Protein AF-A0A4P5P972-F1 (afdb_monomer_lite)

Secondary structure (DSSP, 8-state):
-TTHHHHHHHHHHHHTTTGGGS----SHHHHHHHHHHHHHHHTT--SGGGG-HHHHHHIIIIITTTT----TTTHHHHHHHHHHHHHHHHHTTSS-HHHHHHHHHHHHHTHHHHHHHHT-GGGS-HHHHHHHHHHHHT-S-------------TT----------S-S-----EEEEEEEETT-SS--EEEEEEETT-BHHHHHHHHHHHHT----S-EEEEETTEEEE-GGG-SSS-BTTT-BGGGT--TT-EEEEEE-BTB-EEEEEEEEEEESSPPSS-EEEEEES--TT-S---HHHHHHHHHHHHHH-

Sequence (313 aa):
MKKIERVIERMMNDLLYYFVATDIDDLDPLLRTLHFFVQSVDQSRLSKRIVDKRVVRRVFTEQMPLHLPLFTDESFVAYQIINDFYYACLLEKIITRQEYTMIILLLRENREIFFQRMTNPDYWSERKIRTLDEWMLDDKEYDTKIDTMAFETSKIIEFPQKKGTAPPRARECSYQLRIDIQGCKPPVWRRLVLPEGSTFEQLHHLIQIMFSLENNPHYFFEIRNEIIKNPELSFRFDAAKKVQIDAYLQRGSQFKYVNSSTGNQFFKIVVEKVLDQVFAIPCCAKAKGLTADASDLDLKRIDREMHEYWKSD

InterPro domains:
  IPR012912 Plasmid pRiA4b, Orf3-like domain [PF07929] (175-289)
  IPR012912 Plasmid pRiA4b, Orf3-like domain [PTHR41878] (174-288)
  IPR024047 MM3350-like superfamily [G3DSA:3.10.290.30] (170-300)
  IPR024047 MM3350-like superfamily [SSF159941] (174-290)

pLDDT: mean 72.15, std 18.65, range [26.91, 94.38]

Structure (mmCIF, N/CA/C/O backbone):
data_AF-A0A4P5P972-F1
#
_entry.id   AF-A0A4P5P972-F1
#
loop_
_atom_site.group_PDB
_atom_site.id
_atom_site.type_symbol
_atom_site.label_atom_id
_atom_site.label_alt_id
_atom_site.label_comp_id
_atom_site.label_asym_id
_atom_site.label_entity_id
_atom_site.label_seq_id
_atom_site.pdbx_PDB_ins_code
_atom_site.Cartn_x
_atom_site.Cartn_y
_atom_site.Cartn_z
_atom_site.occupancy
_atom_site.B_iso_or_equiv
_atom_site.auth_seq_id
_atom_site.auth_comp_id
_atom_site.auth_asym_id
_atom_site.auth_atom_id
_atom_site.pdbx_PDB_model_num
ATOM 1 N N . MET A 1 1 ? -1.599 -9.834 -24.918 1.00 48.69 1 MET A N 1
ATOM 2 C CA . MET A 1 1 ? -2.610 -9.244 -24.015 1.00 48.69 1 MET A CA 1
ATOM 3 C C . MET A 1 1 ? -2.597 -9.948 -22.651 1.00 48.69 1 MET A C 1
ATOM 5 O O . MET A 1 1 ? -1.948 -9.417 -21.766 1.00 48.69 1 MET A O 1
ATOM 9 N N . LYS A 1 2 ? -2.991 -11.227 -22.509 1.00 61.75 2 LYS A N 1
ATOM 10 C CA . LYS A 1 2 ? -2.960 -11.980 -21.215 1.00 61.75 2 LYS A CA 1
ATOM 11 C C . LYS A 1 2 ? -1.646 -12.049 -20.394 1.00 61.75 2 LYS A C 1
ATOM 13 O O . LYS A 1 2 ? -1.670 -12.541 -19.268 1.00 61.75 2 LYS A O 1
ATOM 18 N N . LYS A 1 3 ? -0.480 -11.701 -20.956 1.00 69.00 3 LYS A N 1
ATOM 19 C CA . LYS A 1 3 ? 0.810 -11.693 -20.229 1.00 69.00 3 LYS A CA 1
ATOM 20 C C . LYS A 1 3 ? 1.122 -10.327 -19.622 1.00 69.00 3 LYS A C 1
ATOM 22 O O . LYS A 1 3 ? 1.585 -10.279 -18.494 1.00 69.00 3 LYS A O 1
ATOM 27 N N . ILE A 1 4 ? 0.848 -9.243 -20.352 1.00 69.88 4 ILE A N 1
ATOM 28 C CA . ILE A 1 4 ? 1.090 -7.886 -19.855 1.00 69.88 4 ILE A CA 1
ATOM 29 C C . ILE A 1 4 ? 0.086 -7.504 -18.775 1.00 69.88 4 ILE A C 1
ATOM 31 O O . ILE A 1 4 ? 0.484 -6.927 -17.776 1.00 69.88 4 ILE A O 1
ATOM 35 N N . GLU A 1 5 ? -1.163 -7.952 -18.900 1.00 66.69 5 GLU A N 1
ATOM 36 C CA . GLU A 1 5 ? -2.176 -7.818 -17.846 1.00 66.69 5 GLU A CA 1
ATOM 37 C C . GLU A 1 5 ? -1.713 -8.449 -16.527 1.00 66.69 5 GLU A C 1
ATOM 39 O O . GLU A 1 5 ? -1.812 -7.811 -15.491 1.00 66.69 5 GLU A O 1
ATOM 44 N N . ARG A 1 6 ? -1.116 -9.650 -16.568 1.00 71.06 6 ARG A N 1
ATOM 45 C CA . ARG A 1 6 ? -0.568 -10.318 -15.374 1.00 71.06 6 ARG A CA 1
ATOM 46 C C . ARG A 1 6 ? 0.633 -9.596 -14.770 1.00 71.06 6 ARG A C 1
ATOM 48 O O . ARG A 1 6 ? 0.761 -9.538 -13.552 1.00 71.06 6 ARG A O 1
ATOM 55 N N . VAL A 1 7 ? 1.512 -9.052 -15.614 1.00 75.19 7 VAL A N 1
ATOM 56 C CA . VAL A 1 7 ? 2.637 -8.225 -15.155 1.00 75.19 7 VAL A CA 1
ATOM 57 C C . VAL A 1 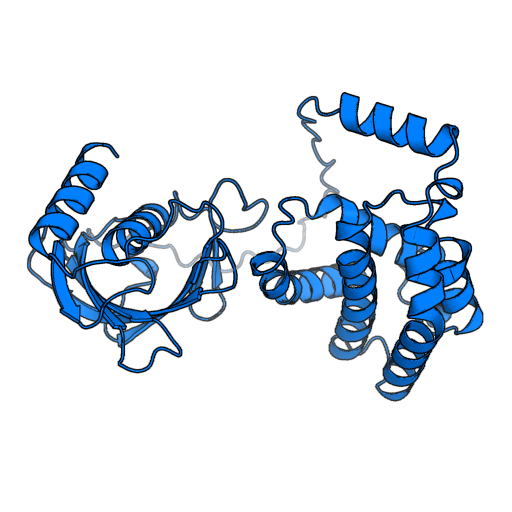7 ? 2.108 -6.976 -14.458 1.00 75.19 7 VAL A C 1
ATOM 59 O O . VAL A 1 7 ? 2.532 -6.698 -13.344 1.00 75.19 7 VAL A O 1
ATOM 62 N N . ILE A 1 8 ? 1.150 -6.278 -15.071 1.00 69.25 8 ILE A N 1
ATOM 63 C CA . ILE A 1 8 ? 0.523 -5.079 -14.504 1.00 69.25 8 ILE A CA 1
ATOM 64 C C . ILE A 1 8 ? -0.208 -5.417 -13.201 1.00 69.25 8 ILE A C 1
ATOM 66 O O . ILE A 1 8 ? -0.010 -4.731 -12.210 1.00 69.25 8 ILE A O 1
ATOM 70 N N . GLU A 1 9 ? -0.998 -6.490 -13.156 1.00 66.44 9 GLU A N 1
ATOM 71 C CA . GLU A 1 9 ? -1.715 -6.927 -11.951 1.00 66.44 9 GLU A CA 1
ATOM 72 C C . GLU A 1 9 ? -0.753 -7.214 -10.790 1.00 66.44 9 GLU A C 1
ATOM 74 O O . GLU A 1 9 ? -0.967 -6.759 -9.667 1.00 66.44 9 GLU A O 1
ATOM 79 N N . ARG A 1 10 ? 0.360 -7.906 -11.065 1.00 71.00 10 ARG A N 1
ATOM 80 C CA . ARG A 1 10 ? 1.392 -8.163 -10.057 1.00 71.00 10 ARG A CA 1
ATOM 81 C C . ARG A 1 10 ? 2.110 -6.890 -9.622 1.00 71.00 10 ARG A C 1
ATOM 83 O O . ARG A 1 10 ? 2.287 -6.701 -8.425 1.00 71.00 10 ARG A O 1
ATOM 90 N N . MET A 1 11 ? 2.479 -6.020 -10.563 1.00 71.50 11 MET A N 1
ATOM 91 C CA . MET A 1 11 ? 3.045 -4.711 -10.236 1.00 71.50 11 MET A CA 1
ATOM 92 C C . MET A 1 11 ? 2.102 -3.928 -9.329 1.00 71.50 11 MET A C 1
ATOM 94 O O . MET A 1 11 ? 2.539 -3.437 -8.302 1.00 71.50 11 MET A O 1
ATOM 98 N N . MET A 1 12 ? 0.814 -3.850 -9.667 1.00 64.31 12 MET A N 1
ATOM 99 C CA . MET A 1 12 ? -0.173 -3.095 -8.896 1.00 64.31 12 MET A CA 1
ATOM 100 C C . MET A 1 12 ? -0.304 -3.616 -7.462 1.00 64.31 12 MET A C 1
ATOM 102 O O . MET A 1 12 ? -0.372 -2.802 -6.546 1.00 64.31 12 MET A O 1
ATOM 106 N N . ASN A 1 13 ? -0.264 -4.938 -7.257 1.00 60.97 13 ASN A N 1
ATOM 107 C CA . ASN A 1 13 ? -0.296 -5.546 -5.921 1.00 60.97 13 ASN A CA 1
ATOM 108 C C . ASN A 1 13 ? 0.906 -5.160 -5.039 1.00 60.97 13 ASN A C 1
ATOM 110 O O . ASN A 1 13 ? 0.738 -5.031 -3.829 1.00 60.97 13 ASN A O 1
ATOM 114 N N . ASP A 1 14 ? 2.086 -4.939 -5.628 1.00 56.16 14 ASP A N 1
ATOM 115 C CA . ASP A 1 14 ? 3.291 -4.513 -4.898 1.00 56.16 14 ASP A CA 1
ATOM 116 C C . ASP A 1 14 ? 3.397 -2.972 -4.801 1.00 56.16 14 ASP A C 1
ATOM 118 O O . ASP A 1 14 ? 3.780 -2.437 -3.758 1.00 56.16 14 ASP A O 1
ATOM 122 N N . LEU A 1 15 ? 2.980 -2.235 -5.841 1.00 53.88 15 LEU A N 1
ATOM 123 C CA . LEU A 1 15 ? 2.895 -0.764 -5.865 1.00 53.88 15 LEU A CA 1
ATOM 124 C C . LEU A 1 15 ? 1.943 -0.221 -4.788 1.00 53.88 15 LEU A C 1
ATOM 126 O O . LEU A 1 15 ? 2.146 0.868 -4.258 1.00 53.88 15 LEU A O 1
ATOM 130 N N . LEU A 1 16 ? 0.941 -1.013 -4.412 1.00 47.16 16 LEU A N 1
ATOM 131 C CA . LEU A 1 16 ? 0.014 -0.779 -3.306 1.00 47.16 16 LEU A CA 1
ATOM 132 C C . LEU A 1 16 ? 0.697 -0.445 -1.965 1.00 47.16 16 LEU A C 1
ATOM 134 O O . LEU A 1 16 ? 0.087 0.244 -1.155 1.00 47.16 16 LEU A O 1
ATOM 138 N N . TYR A 1 17 ? 1.941 -0.888 -1.740 1.00 46.06 17 TYR A N 1
ATOM 139 C CA . TYR A 1 17 ? 2.745 -0.545 -0.557 1.00 46.06 17 TYR A CA 1
ATOM 140 C C . TYR A 1 17 ? 3.515 0.785 -0.697 1.00 46.06 17 TYR A C 1
ATOM 142 O O . TYR A 1 17 ? 3.844 1.406 0.315 1.00 46.06 17 TYR A O 1
ATOM 150 N N . TYR A 1 18 ? 3.799 1.226 -1.928 1.00 44.56 18 TYR A N 1
ATOM 151 C CA . TYR A 1 18 ? 4.551 2.451 -2.238 1.00 44.56 18 TYR A CA 1
ATOM 152 C C . TYR A 1 18 ? 3.683 3.716 -2.181 1.00 44.56 18 TYR A C 1
ATOM 154 O O . TYR A 1 18 ? 4.135 4.746 -1.682 1.00 44.56 18 TYR A O 1
ATOM 162 N N . PHE A 1 19 ? 2.426 3.636 -2.623 1.00 48.91 19 PHE A N 1
ATOM 163 C CA . PHE A 1 19 ? 1.491 4.778 -2.624 1.00 48.91 19 PHE A CA 1
ATOM 164 C C . PHE A 1 19 ? 1.060 5.242 -1.241 1.00 48.91 19 PHE A C 1
ATOM 166 O O . PHE A 1 19 ? 0.635 6.370 -1.052 1.00 48.91 19 PHE A O 1
ATOM 173 N N . VAL A 1 20 ? 1.253 4.385 -0.250 1.00 42.78 20 VAL A N 1
ATOM 174 C CA . VAL A 1 20 ? 1.054 4.708 1.159 1.00 42.78 20 VAL A CA 1
ATOM 175 C C . VAL A 1 20 ? 2.107 5.726 1.621 1.00 42.78 20 VAL A C 1
ATOM 177 O O . VAL A 1 20 ? 1.900 6.380 2.620 1.00 42.78 20 VAL A O 1
ATOM 180 N N . ALA A 1 21 ? 3.230 5.899 0.916 1.00 37.59 21 ALA A N 1
ATOM 181 C CA . ALA A 1 21 ? 4.335 6.745 1.371 1.00 37.59 21 ALA A CA 1
ATOM 182 C C . ALA A 1 21 ? 4.513 8.067 0.597 1.00 37.59 21 ALA A C 1
ATOM 184 O O . ALA A 1 21 ? 5.462 8.785 0.905 1.00 37.59 21 ALA A O 1
ATOM 185 N N . THR A 1 22 ? 3.705 8.363 -0.434 1.00 41.38 22 THR A N 1
ATOM 186 C CA . THR A 1 22 ? 4.029 9.434 -1.410 1.00 41.38 22 THR A CA 1
ATOM 187 C C . THR A 1 22 ? 2.939 10.476 -1.698 1.00 41.38 22 THR A C 1
ATOM 189 O O . THR A 1 22 ? 3.202 11.330 -2.531 1.00 41.38 22 THR A O 1
ATOM 192 N N . ASP A 1 23 ? 1.779 10.472 -1.024 1.00 45.88 23 ASP A N 1
ATOM 193 C CA . ASP A 1 23 ? 0.666 11.431 -1.263 1.00 45.88 23 ASP A CA 1
ATOM 194 C C . ASP A 1 23 ? 0.235 11.554 -2.747 1.00 45.88 23 ASP A C 1
ATOM 196 O O . ASP A 1 23 ? -0.301 12.571 -3.180 1.00 45.88 23 ASP A O 1
ATOM 200 N N . ILE A 1 24 ? 0.494 10.520 -3.560 1.00 50.38 24 ILE A N 1
ATOM 201 C CA . ILE A 1 24 ? 0.046 10.454 -4.955 1.00 50.38 24 ILE A CA 1
ATOM 202 C C . ILE A 1 24 ? -1.298 9.729 -4.985 1.00 50.38 24 ILE A C 1
ATOM 204 O O . ILE A 1 24 ? -1.349 8.496 -4.916 1.00 50.38 24 ILE A O 1
ATOM 208 N N . ASP A 1 25 ? -2.366 10.512 -5.112 1.00 49.78 25 ASP A N 1
ATOM 209 C CA . ASP A 1 25 ? -3.752 10.027 -5.118 1.00 49.78 25 ASP A CA 1
ATOM 210 C C . ASP A 1 25 ? -4.178 9.481 -6.492 1.00 49.78 25 ASP A C 1
ATOM 212 O O . ASP A 1 25 ? -5.122 8.692 -6.587 1.00 49.78 25 ASP A O 1
ATOM 216 N N . ASP A 1 26 ? -3.444 9.842 -7.553 1.00 55.66 26 ASP A N 1
ATOM 217 C CA . ASP A 1 26 ? -3.731 9.451 -8.932 1.00 55.66 26 ASP A CA 1
ATOM 218 C C . ASP A 1 26 ? -2.674 8.493 -9.511 1.00 55.66 26 ASP A C 1
ATOM 220 O O . ASP A 1 26 ? -1.488 8.798 -9.656 1.00 55.66 26 ASP A O 1
ATOM 224 N N . LEU A 1 27 ? -3.128 7.295 -9.878 1.00 62.03 27 LEU A N 1
ATOM 225 C CA . LEU A 1 27 ? -2.300 6.266 -10.502 1.00 62.03 27 LEU A CA 1
ATOM 226 C C . LEU A 1 27 ? -2.143 6.485 -12.019 1.00 62.03 27 LEU A C 1
ATOM 228 O O . LEU A 1 27 ? -1.280 5.866 -12.652 1.00 62.03 27 LEU A O 1
ATOM 232 N N . ASP A 1 28 ? -2.969 7.336 -12.621 1.00 64.12 28 ASP A N 1
ATOM 233 C CA . ASP A 1 28 ? -3.052 7.511 -14.066 1.00 64.12 28 ASP A CA 1
ATOM 234 C C . ASP A 1 28 ? -1.765 8.081 -14.696 1.00 64.12 28 ASP A C 1
ATOM 236 O O . ASP A 1 28 ? -1.279 7.486 -15.666 1.00 64.12 28 ASP A O 1
ATOM 240 N N . PRO A 1 29 ? -1.088 9.112 -14.142 1.00 62.91 29 PRO A N 1
ATOM 241 C CA . PRO A 1 29 ? 0.197 9.598 -14.667 1.00 62.91 29 PRO A CA 1
ATOM 242 C C . PRO A 1 29 ? 1.270 8.500 -14.719 1.00 62.91 29 PRO A C 1
ATOM 244 O O . PRO A 1 29 ? 2.093 8.409 -15.641 1.00 62.91 29 PRO A O 1
ATOM 247 N N . LEU A 1 30 ? 1.222 7.586 -13.755 1.00 68.31 30 LEU A N 1
ATOM 248 C CA . LEU A 1 30 ? 2.174 6.492 -13.614 1.00 68.31 30 LEU A CA 1
ATOM 249 C C . LEU A 1 30 ? 1.861 5.349 -14.575 1.00 68.31 30 LEU A C 1
ATOM 251 O O . LEU A 1 30 ? 2.765 4.824 -15.234 1.00 68.31 30 LEU A O 1
ATOM 255 N N . LEU A 1 31 ? 0.584 5.005 -14.735 1.00 72.19 31 LEU A N 1
ATOM 256 C CA . LEU A 1 31 ? 0.151 4.060 -15.762 1.00 72.19 31 LEU A CA 1
ATOM 257 C C . LEU A 1 31 ? 0.452 4.592 -17.159 1.00 72.19 31 LEU A C 1
ATOM 259 O O . LEU A 1 31 ? 0.910 3.819 -18.000 1.00 72.19 31 LEU A O 1
ATOM 263 N N . ARG A 1 32 ? 0.301 5.898 -17.399 1.00 72.31 32 ARG A N 1
ATOM 264 C CA . ARG A 1 32 ? 0.706 6.551 -18.652 1.00 72.31 32 ARG A CA 1
ATOM 265 C C . ARG A 1 32 ? 2.212 6.443 -18.883 1.00 72.31 32 ARG A C 1
ATOM 267 O O . ARG A 1 32 ? 2.619 6.114 -19.997 1.00 72.31 32 ARG A O 1
ATOM 274 N N . THR A 1 33 ? 3.028 6.628 -17.841 1.00 78.38 33 THR A N 1
ATOM 275 C CA . THR A 1 33 ? 4.491 6.425 -17.888 1.00 78.38 33 THR A CA 1
ATOM 276 C C . THR A 1 33 ? 4.838 5.012 -18.314 1.00 78.38 33 THR A C 1
ATOM 278 O O . THR A 1 33 ? 5.562 4.800 -19.292 1.00 78.38 33 THR A O 1
ATOM 281 N N . LEU A 1 34 ? 4.291 4.034 -17.599 1.00 80.88 34 LEU A N 1
ATOM 282 C CA . LEU A 1 34 ? 4.551 2.632 -17.861 1.00 80.88 34 LEU A CA 1
ATOM 283 C C . LEU A 1 34 ? 4.055 2.231 -19.252 1.00 80.88 34 LEU A C 1
ATOM 285 O O . LEU A 1 34 ? 4.784 1.592 -20.011 1.00 80.88 34 LEU A O 1
ATOM 289 N N . HIS A 1 35 ? 2.835 2.631 -19.603 1.00 80.44 35 HIS A N 1
ATOM 290 C CA . HIS A 1 35 ? 2.228 2.342 -20.892 1.00 80.44 35 HIS A CA 1
ATOM 291 C C . HIS A 1 35 ? 3.064 2.926 -22.027 1.00 80.44 35 HIS A C 1
ATOM 293 O O . HIS A 1 35 ? 3.440 2.191 -22.939 1.00 80.44 35 HIS A O 1
ATOM 299 N N . PHE A 1 36 ? 3.430 4.209 -21.954 1.00 83.00 36 PHE A N 1
ATOM 300 C CA . PHE A 1 36 ? 4.281 4.841 -22.957 1.00 83.00 36 PHE A CA 1
ATOM 301 C C . PHE A 1 36 ? 5.619 4.112 -23.093 1.00 83.00 36 PHE A C 1
ATOM 303 O O . PHE A 1 36 ? 6.038 3.795 -24.211 1.00 83.00 36 PHE A O 1
ATOM 310 N N . PHE A 1 37 ? 6.278 3.809 -21.973 1.00 86.25 37 PHE A N 1
ATOM 311 C CA . PHE A 1 37 ? 7.562 3.121 -21.978 1.00 86.25 37 PHE A CA 1
ATOM 312 C C . PHE A 1 37 ? 7.467 1.746 -22.643 1.00 86.25 37 PHE A C 1
ATOM 314 O O . PHE A 1 37 ? 8.201 1.457 -23.590 1.00 86.25 37 PHE A O 1
ATOM 321 N N . VAL A 1 38 ? 6.535 0.904 -22.197 1.00 84.94 38 VAL A N 1
ATOM 322 C CA . VAL A 1 38 ? 6.386 -0.468 -22.698 1.00 84.94 38 VAL A CA 1
ATOM 323 C C . VAL A 1 38 ? 5.922 -0.482 -24.157 1.00 84.94 38 VAL A C 1
ATOM 325 O O . VAL A 1 38 ? 6.403 -1.291 -24.960 1.00 84.94 38 VAL A O 1
ATOM 328 N N . GLN A 1 39 ? 5.046 0.449 -24.534 1.00 83.00 39 GLN A N 1
ATOM 329 C CA . GLN A 1 39 ? 4.603 0.622 -25.913 1.00 83.00 39 GLN A CA 1
ATOM 330 C C . GLN A 1 39 ? 5.758 1.053 -26.825 1.00 83.00 39 GLN A C 1
ATOM 332 O O . GLN A 1 39 ? 5.904 0.520 -27.927 1.00 83.00 39 GLN A O 1
ATOM 337 N N . SER A 1 40 ? 6.614 1.959 -26.358 1.00 83.25 40 SER A N 1
ATOM 338 C CA . SER A 1 40 ? 7.752 2.474 -27.128 1.00 83.25 40 SER A CA 1
ATOM 339 C C . SER A 1 40 ? 8.891 1.462 -27.249 1.00 83.25 40 SER A C 1
ATOM 341 O O . SER A 1 40 ? 9.539 1.372 -28.293 1.00 83.25 40 SER A O 1
ATOM 343 N N . VAL A 1 41 ? 9.124 0.660 -26.208 1.00 85.06 41 VAL A N 1
ATOM 344 C CA . VAL A 1 41 ? 10.170 -0.370 -26.216 1.00 85.06 41 VAL A CA 1
ATOM 345 C C . VAL A 1 41 ? 9.759 -1.572 -27.071 1.00 85.06 41 VAL A C 1
ATOM 347 O O . VAL A 1 41 ? 10.563 -2.079 -27.859 1.00 85.06 41 VAL A O 1
ATOM 350 N N . ASP A 1 42 ? 8.516 -2.040 -26.944 1.00 83.69 42 ASP A N 1
ATOM 351 C CA . ASP A 1 42 ? 8.124 -3.337 -27.506 1.00 83.69 42 ASP A CA 1
ATOM 352 C C . ASP A 1 42 ? 6.645 -3.458 -27.914 1.00 83.69 42 ASP A C 1
ATOM 354 O O . ASP A 1 42 ? 6.132 -4.559 -28.121 1.00 83.69 42 ASP A O 1
ATOM 358 N N . GLN A 1 43 ? 5.926 -2.344 -28.058 1.00 80.94 43 GLN A N 1
ATOM 359 C CA . GLN A 1 43 ? 4.509 -2.358 -28.452 1.00 80.94 43 GLN A CA 1
ATOM 360 C C . GLN A 1 43 ? 3.661 -3.281 -27.560 1.00 80.94 43 GLN A C 1
ATOM 362 O O . GLN A 1 43 ? 2.762 -3.974 -28.043 1.00 80.94 43 GLN A O 1
ATOM 367 N N . SER A 1 44 ? 4.006 -3.375 -26.271 1.00 75.06 44 SER A N 1
ATOM 368 C CA . SER A 1 44 ? 3.283 -4.204 -25.298 1.00 75.06 44 SER A CA 1
ATOM 369 C C . SER A 1 44 ? 3.272 -5.714 -25.589 1.00 75.06 44 SER A C 1
ATOM 371 O O . SER A 1 44 ? 2.414 -6.452 -25.093 1.00 75.06 44 SER A O 1
ATOM 373 N N . ARG A 1 45 ? 4.233 -6.215 -26.380 1.00 78.56 45 ARG A N 1
ATOM 374 C CA . ARG A 1 45 ? 4.315 -7.638 -26.765 1.00 78.56 45 ARG A CA 1
ATOM 375 C C . ARG A 1 45 ? 5.049 -8.515 -25.747 1.00 78.56 45 ARG A C 1
ATOM 377 O O . ARG A 1 45 ? 4.839 -9.729 -25.749 1.00 78.56 45 ARG A O 1
ATOM 384 N N . LEU A 1 46 ? 5.860 -7.915 -24.877 1.00 81.62 46 LEU A N 1
ATOM 385 C CA . LEU A 1 46 ? 6.767 -8.587 -23.937 1.00 81.62 46 LEU A CA 1
ATOM 386 C C . LEU A 1 46 ? 7.705 -9.600 -24.625 1.00 81.62 46 LEU A C 1
ATOM 388 O O . LEU A 1 46 ? 7.912 -10.722 -24.161 1.00 81.62 46 LEU A O 1
ATOM 392 N N . SER A 1 47 ? 8.237 -9.201 -25.776 1.00 83.75 47 SER A N 1
ATOM 393 C CA . SER A 1 47 ? 9.241 -9.883 -26.582 1.00 83.75 47 SER A CA 1
ATOM 394 C C . SER A 1 47 ? 10.662 -9.580 -26.092 1.00 83.75 47 SER A C 1
ATOM 396 O O . SER A 1 47 ? 10.880 -8.789 -25.178 1.00 83.75 47 SER A O 1
ATOM 398 N N . LYS A 1 48 ? 11.674 -10.159 -26.752 1.00 86.19 48 LYS A N 1
ATOM 399 C CA . LYS A 1 48 ? 13.090 -9.888 -26.450 1.00 86.19 48 LYS A CA 1
ATOM 400 C C . LYS A 1 48 ? 13.506 -8.419 -26.609 1.00 86.19 48 LYS A C 1
ATOM 402 O O . LYS A 1 48 ? 14.556 -8.052 -26.093 1.00 86.19 48 LYS A O 1
ATOM 407 N N . ARG A 1 49 ? 12.701 -7.559 -27.245 1.00 85.81 49 ARG A N 1
ATOM 408 C CA . ARG A 1 49 ? 12.983 -6.114 -27.288 1.00 85.81 49 ARG A CA 1
ATOM 409 C C . ARG A 1 49 ? 12.920 -5.437 -25.923 1.00 85.81 49 ARG A C 1
ATOM 411 O O . ARG A 1 49 ? 13.646 -4.467 -25.736 1.00 85.81 49 ARG A O 1
ATOM 418 N N . ILE A 1 50 ? 12.145 -5.957 -24.962 1.00 89.88 50 ILE A N 1
ATOM 419 C CA . ILE A 1 50 ? 12.104 -5.378 -23.607 1.00 89.88 50 ILE A CA 1
ATOM 420 C C . ILE A 1 50 ? 13.459 -5.461 -22.896 1.00 89.88 50 ILE A C 1
ATOM 422 O O . ILE A 1 50 ? 13.692 -4.734 -21.948 1.00 89.88 50 ILE A O 1
ATOM 426 N N . VAL A 1 51 ? 14.380 -6.312 -23.359 1.00 92.50 51 VAL A N 1
ATOM 427 C CA . VAL A 1 51 ? 15.738 -6.434 -22.800 1.00 92.50 51 VAL A CA 1
ATOM 428 C C . VAL A 1 51 ? 16.827 -5.933 -23.757 1.00 92.50 51 VAL A C 1
ATOM 430 O O . VAL A 1 51 ? 18.018 -6.101 -23.488 1.00 92.50 51 VAL A O 1
ATOM 433 N N . ASP A 1 52 ? 16.454 -5.300 -24.874 1.00 94.31 52 ASP A N 1
ATOM 434 C CA . ASP A 1 52 ? 17.417 -4.697 -25.794 1.00 94.31 52 ASP A CA 1
ATOM 435 C C . ASP A 1 52 ? 17.949 -3.385 -25.206 1.00 94.31 52 ASP A C 1
ATOM 437 O O . ASP A 1 52 ? 17.268 -2.358 -25.193 1.00 94.31 52 ASP A O 1
ATOM 441 N N . LYS A 1 53 ? 19.210 -3.405 -24.762 1.00 93.38 53 LYS A N 1
ATOM 442 C CA . LYS A 1 53 ? 19.889 -2.249 -24.158 1.00 93.38 53 LYS A CA 1
ATOM 443 C C . LYS A 1 53 ? 19.789 -0.978 -24.996 1.00 93.38 53 LYS A C 1
ATOM 445 O O . LYS A 1 53 ? 19.672 0.110 -24.437 1.00 93.38 53 LYS A O 1
ATOM 450 N N . ARG A 1 54 ? 19.893 -1.089 -26.324 1.00 92.25 54 ARG A N 1
ATOM 451 C CA . ARG A 1 54 ? 19.907 0.082 -27.212 1.00 92.25 54 ARG A CA 1
ATOM 452 C C . ARG A 1 54 ? 18.526 0.714 -27.278 1.00 92.25 54 ARG A C 1
ATOM 454 O O . ARG A 1 54 ? 18.426 1.937 -27.242 1.00 92.25 54 ARG A O 1
ATOM 461 N N . VAL A 1 55 ? 17.486 -0.114 -27.361 1.00 92.00 55 VAL A N 1
ATOM 462 C CA . VAL A 1 55 ? 16.093 0.344 -27.398 1.00 92.00 55 VAL A CA 1
ATOM 463 C C . VAL A 1 55 ? 15.701 0.917 -26.041 1.00 92.00 55 VAL A C 1
ATOM 465 O O . VAL A 1 55 ? 15.283 2.069 -25.977 1.00 92.00 55 VAL A O 1
ATOM 468 N N . VAL A 1 56 ? 15.920 0.162 -24.962 1.00 93.69 56 VAL A N 1
ATOM 469 C CA . VAL A 1 56 ? 15.559 0.569 -23.598 1.00 93.69 56 VAL A CA 1
ATOM 470 C C . VAL A 1 56 ? 16.236 1.881 -23.216 1.00 93.69 56 VAL A C 1
ATOM 472 O O . VAL A 1 56 ? 15.546 2.805 -22.799 1.00 93.69 56 VAL A O 1
ATOM 475 N N . ARG A 1 57 ? 17.556 2.009 -23.425 1.00 93.44 57 ARG A N 1
ATOM 476 C CA . ARG A 1 57 ? 18.284 3.252 -23.126 1.00 93.44 57 ARG A CA 1
ATOM 477 C C . ARG A 1 57 ? 17.715 4.429 -23.906 1.00 93.44 57 ARG A C 1
ATOM 479 O O . ARG A 1 57 ? 17.443 5.460 -23.308 1.00 93.44 57 ARG A O 1
ATOM 486 N N . ARG A 1 58 ? 17.513 4.270 -25.218 1.00 92.12 58 ARG A N 1
ATOM 487 C CA . ARG A 1 58 ? 16.996 5.344 -26.074 1.00 92.12 58 ARG A CA 1
ATOM 488 C C . ARG A 1 58 ? 15.630 5.824 -25.597 1.00 92.12 58 ARG A C 1
ATOM 490 O O . ARG A 1 58 ? 15.454 7.019 -25.400 1.00 92.12 58 ARG A O 1
ATOM 497 N N . VAL A 1 59 ? 14.681 4.911 -25.380 1.00 89.50 59 VAL A N 1
ATOM 498 C CA . VAL A 1 59 ? 13.338 5.274 -24.904 1.00 89.50 59 VAL A CA 1
ATOM 499 C C . VAL A 1 59 ? 13.426 5.953 -23.536 1.00 89.50 59 VAL A C 1
ATOM 501 O O . VAL A 1 59 ? 12.865 7.029 -23.350 1.00 89.50 59 VAL A O 1
ATOM 504 N N . PHE A 1 60 ? 14.176 5.351 -22.610 1.00 90.19 60 PHE A N 1
ATOM 505 C CA . PHE A 1 60 ? 14.301 5.821 -21.235 1.00 90.19 60 PHE A CA 1
ATOM 506 C C . PHE A 1 60 ? 14.936 7.207 -21.137 1.00 90.19 60 PHE A C 1
ATOM 508 O O . PHE A 1 60 ? 14.442 8.035 -20.390 1.00 90.19 60 PHE A O 1
ATOM 515 N N . THR A 1 61 ? 16.005 7.484 -21.888 1.00 87.56 61 THR A N 1
ATOM 516 C CA . THR A 1 61 ? 16.672 8.785 -21.797 1.00 87.56 61 THR A CA 1
ATOM 517 C C . THR A 1 61 ? 16.082 9.814 -22.748 1.00 87.56 61 THR A C 1
ATOM 519 O O . THR A 1 61 ? 15.947 10.965 -22.364 1.00 87.56 61 THR A O 1
ATOM 522 N N . GLU A 1 62 ? 15.793 9.461 -24.006 1.00 85.31 62 GLU A N 1
ATOM 523 C CA . GLU A 1 62 ? 15.509 10.429 -25.085 1.00 85.31 62 GLU A CA 1
ATOM 524 C C . GLU A 1 62 ? 14.020 10.635 -25.357 1.00 85.31 62 GLU A C 1
ATOM 526 O O . GLU A 1 62 ? 13.632 11.733 -25.746 1.00 85.31 62 GLU A O 1
ATOM 531 N N . GLN A 1 63 ? 13.187 9.611 -25.163 1.00 83.19 63 GLN A N 1
ATOM 532 C CA . GLN A 1 63 ? 11.756 9.698 -25.476 1.00 83.19 63 GLN A CA 1
ATOM 533 C C . GLN A 1 63 ? 10.908 10.045 -24.251 1.00 83.19 63 GLN A C 1
ATOM 535 O O . GLN A 1 63 ? 9.934 10.786 -24.371 1.00 83.19 63 GLN A O 1
ATOM 540 N N . MET A 1 64 ? 11.291 9.563 -23.070 1.00 78.25 64 MET A N 1
ATOM 541 C CA . MET A 1 64 ? 10.798 10.075 -21.791 1.00 78.25 64 MET A CA 1
ATOM 542 C C . MET A 1 64 ? 11.802 11.131 -21.328 1.00 78.25 64 MET A C 1
ATOM 544 O O . MET A 1 64 ? 12.937 10.763 -21.034 1.00 78.25 64 MET A O 1
ATOM 548 N N . PRO A 1 65 ? 11.489 12.439 -21.388 1.00 64.31 65 PRO A N 1
ATOM 549 C CA . PRO A 1 65 ? 10.176 13.067 -21.203 1.00 64.31 65 PRO A CA 1
ATOM 550 C C . PRO A 1 65 ? 9.584 13.738 -22.453 1.00 64.31 65 PRO A C 1
ATOM 552 O O . PRO A 1 65 ? 8.596 14.451 -22.326 1.00 64.31 65 PRO A O 1
ATOM 555 N N . LEU A 1 66 ? 10.151 13.574 -23.653 1.00 69.75 66 LEU A N 1
ATOM 556 C CA . LEU A 1 66 ? 9.641 14.230 -24.872 1.00 69.75 66 LEU A CA 1
ATOM 557 C C . LEU A 1 66 ? 8.123 14.033 -25.063 1.00 69.75 66 LEU A C 1
ATOM 559 O O . LEU A 1 66 ? 7.434 14.934 -25.535 1.00 69.75 66 LEU A O 1
ATOM 563 N N . HIS A 1 67 ? 7.604 12.875 -24.656 1.00 65.75 67 HIS A N 1
ATOM 564 C CA . HIS A 1 67 ? 6.214 12.487 -24.885 1.00 65.75 67 HIS A CA 1
ATOM 565 C C . HIS A 1 67 ? 5.315 12.484 -23.646 1.00 65.75 67 HIS A C 1
ATOM 567 O O . HIS A 1 67 ? 4.105 12.361 -23.815 1.00 65.75 67 HIS A O 1
ATOM 573 N N . LEU A 1 68 ? 5.858 12.633 -22.431 1.00 67.56 68 LEU A N 1
ATOM 574 C CA . LEU A 1 68 ? 5.052 12.572 -21.211 1.00 67.56 68 LEU A CA 1
ATOM 575 C C . LEU A 1 68 ? 5.409 13.700 -20.238 1.00 67.56 68 LEU A C 1
ATOM 577 O O . LEU A 1 68 ? 6.581 13.836 -19.872 1.00 67.56 68 LEU A O 1
ATOM 581 N N . PRO A 1 69 ? 4.466 14.593 -19.898 1.00 59.00 69 PRO A N 1
ATOM 582 C CA . PRO A 1 69 ? 4.660 15.547 -18.818 1.00 59.00 69 PRO A CA 1
ATOM 583 C C . PRO A 1 69 ? 4.418 14.819 -17.502 1.00 59.00 69 PRO A C 1
ATOM 585 O O . PRO A 1 69 ? 3.419 14.125 -17.350 1.00 59.00 69 PRO A O 1
ATOM 588 N N . LEU A 1 70 ? 5.374 14.945 -16.599 1.00 64.38 70 LEU A N 1
ATOM 589 C CA . LEU A 1 70 ? 5.299 14.423 -15.246 1.00 64.38 70 LEU A CA 1
ATOM 590 C C . LEU A 1 70 ? 5.831 15.519 -14.352 1.00 64.38 70 LEU A C 1
ATOM 592 O O . LEU A 1 70 ? 6.827 16.167 -14.704 1.00 64.38 70 LEU A O 1
ATOM 596 N N . PHE A 1 71 ? 5.160 15.749 -13.236 1.00 65.06 71 PHE A N 1
ATOM 597 C CA . PHE A 1 71 ? 5.612 16.763 -12.307 1.00 65.06 71 PHE A CA 1
ATOM 598 C C . PHE A 1 71 ? 6.957 16.344 -11.682 1.00 65.06 71 PHE A C 1
ATOM 600 O O . PHE A 1 71 ? 7.369 15.178 -11.703 1.00 65.06 71 PHE A O 1
ATOM 607 N N . THR A 1 72 ? 7.722 17.328 -11.206 1.00 62.69 72 THR A N 1
ATOM 608 C CA . THR A 1 72 ? 9.084 17.092 -10.689 1.00 62.69 72 THR A CA 1
ATOM 609 C C . THR A 1 72 ? 9.078 16.112 -9.511 1.00 62.69 72 THR A C 1
ATOM 611 O O . THR A 1 72 ? 9.945 15.242 -9.417 1.00 62.69 72 THR A O 1
ATOM 614 N N . ASP A 1 73 ? 8.077 16.228 -8.652 1.00 61.34 73 ASP A N 1
ATOM 615 C CA . ASP A 1 73 ? 7.739 15.342 -7.538 1.00 61.34 73 ASP A CA 1
ATOM 616 C C . ASP A 1 73 ? 7.316 13.931 -7.989 1.00 61.34 73 ASP A C 1
ATOM 618 O O . ASP A 1 73 ? 7.744 12.945 -7.388 1.00 61.34 73 ASP A O 1
ATOM 622 N N . GLU A 1 74 ? 6.608 13.793 -9.110 1.00 69.50 74 GLU A N 1
ATOM 623 C CA . GLU A 1 74 ? 6.214 12.484 -9.665 1.00 69.50 74 GLU A CA 1
ATOM 624 C C . GLU A 1 74 ? 7.354 11.742 -10.379 1.00 69.50 74 GLU A C 1
ATOM 626 O O . GLU A 1 74 ? 7.303 10.521 -10.575 1.00 69.50 74 GLU A O 1
ATOM 631 N N . SER A 1 75 ? 8.411 12.457 -10.776 1.00 74.44 75 SER A N 1
ATOM 632 C CA . SER A 1 75 ? 9.508 11.893 -11.570 1.00 74.44 75 SER A CA 1
ATOM 633 C C . SER A 1 75 ? 10.181 10.692 -10.892 1.00 74.44 75 SER A C 1
ATOM 635 O O . SER A 1 75 ? 10.588 9.738 -11.565 1.00 74.44 75 SER A O 1
ATOM 637 N N . PHE A 1 76 ? 10.271 10.698 -9.558 1.00 73.62 76 PHE A N 1
ATOM 638 C CA . PHE A 1 76 ? 10.845 9.597 -8.782 1.00 73.62 76 PHE A CA 1
ATOM 639 C C . PHE A 1 76 ? 9.989 8.333 -8.866 1.00 73.62 76 PHE A C 1
ATOM 641 O O . PHE A 1 76 ? 10.512 7.228 -9.027 1.00 73.62 76 PHE A O 1
ATOM 648 N N . VAL A 1 77 ? 8.670 8.497 -8.827 1.00 73.44 77 VAL A N 1
ATOM 649 C CA . VAL A 1 77 ? 7.719 7.387 -8.894 1.00 73.44 77 VAL A CA 1
ATOM 650 C C . VAL A 1 77 ? 7.636 6.834 -10.318 1.00 73.44 77 VAL A C 1
ATOM 652 O O . VAL A 1 77 ? 7.617 5.618 -10.510 1.00 73.44 77 VAL A O 1
ATOM 655 N N . ALA A 1 78 ? 7.750 7.697 -11.327 1.00 78.25 78 ALA A N 1
ATOM 656 C CA . ALA A 1 78 ? 7.905 7.304 -12.726 1.00 78.25 78 ALA A CA 1
ATOM 657 C C . ALA A 1 78 ? 9.183 6.477 -12.985 1.00 78.25 78 ALA A C 1
ATOM 659 O O . ALA A 1 78 ? 9.172 5.516 -13.757 1.00 78.25 78 ALA A O 1
ATOM 660 N N . TYR A 1 79 ? 10.294 6.798 -12.317 1.00 84.06 79 TYR A N 1
ATOM 661 C CA . TYR A 1 79 ? 11.485 5.947 -12.348 1.00 84.06 79 TYR A CA 1
ATOM 662 C C . TYR A 1 79 ? 11.227 4.594 -11.667 1.00 84.06 79 TYR A C 1
ATOM 664 O O . TYR A 1 79 ? 11.609 3.542 -12.190 1.00 84.06 79 TYR A O 1
ATOM 672 N N . GLN A 1 80 ? 10.575 4.607 -10.503 1.00 79.81 80 GLN A N 1
ATOM 673 C CA . GLN A 1 80 ? 10.312 3.403 -9.719 1.00 79.81 80 GLN A CA 1
ATOM 674 C C . GLN A 1 80 ? 9.402 2.417 -10.465 1.00 79.81 80 GLN A C 1
ATOM 676 O O . GLN A 1 80 ? 9.763 1.247 -10.579 1.00 79.81 80 GLN A O 1
ATOM 681 N N . ILE A 1 81 ? 8.314 2.884 -11.087 1.00 82.00 81 ILE A N 1
ATOM 682 C CA . ILE A 1 81 ? 7.366 2.008 -11.795 1.00 82.00 81 ILE A CA 1
ATOM 683 C C . ILE A 1 81 ? 8.014 1.258 -12.971 1.00 82.00 81 ILE A C 1
ATOM 685 O O . ILE A 1 81 ? 7.662 0.114 -13.262 1.00 82.00 81 ILE A O 1
ATOM 689 N N . ILE A 1 82 ? 9.019 1.854 -13.622 1.00 87.94 82 ILE A N 1
ATOM 690 C CA . ILE A 1 82 ? 9.796 1.187 -14.677 1.00 87.94 82 ILE A CA 1
ATOM 691 C C . ILE A 1 82 ? 10.677 0.075 -14.087 1.00 87.94 82 ILE A C 1
ATOM 693 O O . ILE A 1 82 ? 10.804 -0.992 -14.691 1.00 87.94 82 ILE A O 1
ATOM 697 N N . ASN A 1 83 ? 11.275 0.284 -12.911 1.00 86.75 83 ASN A N 1
ATOM 698 C CA . ASN A 1 83 ? 12.034 -0.769 -12.226 1.00 86.75 83 ASN A CA 1
ATOM 699 C C . ASN A 1 83 ? 11.116 -1.919 -11.795 1.00 86.75 83 ASN A C 1
ATOM 701 O O . ASN A 1 83 ? 11.442 -3.087 -12.030 1.00 86.75 83 ASN A O 1
ATOM 705 N N . ASP A 1 84 ? 9.952 -1.584 -11.243 1.00 83.56 84 ASP A N 1
ATOM 706 C CA . ASP A 1 84 ? 8.955 -2.556 -10.797 1.00 83.56 84 ASP A CA 1
ATOM 707 C C . ASP A 1 84 ? 8.427 -3.387 -11.969 1.00 83.56 84 ASP A C 1
ATOM 709 O O . ASP A 1 84 ? 8.236 -4.595 -11.837 1.00 83.56 84 ASP A O 1
ATOM 713 N N . PHE A 1 85 ? 8.300 -2.791 -13.157 1.00 88.75 85 PHE A N 1
ATOM 714 C CA . PHE A 1 85 ? 7.966 -3.521 -14.380 1.00 88.75 85 PHE A CA 1
ATOM 715 C C . PHE A 1 85 ? 8.970 -4.621 -14.710 1.00 88.75 85 PHE A C 1
ATOM 717 O O . PHE A 1 85 ? 8.580 -5.762 -14.984 1.00 88.75 85 PHE A O 1
ATOM 724 N N . TYR A 1 86 ? 10.267 -4.320 -14.657 1.00 90.44 86 TYR A N 1
ATOM 725 C CA . TYR A 1 86 ? 11.292 -5.332 -14.905 1.00 90.44 86 TYR A CA 1
ATOM 726 C C . TYR A 1 86 ? 11.338 -6.384 -13.799 1.00 90.44 86 TYR A C 1
ATOM 728 O O . TYR A 1 86 ? 11.563 -7.563 -14.088 1.00 90.44 86 TYR A O 1
ATOM 736 N N . TYR A 1 87 ? 11.080 -5.993 -12.552 1.00 85.12 87 TYR A N 1
ATOM 737 C CA . TYR A 1 87 ? 10.996 -6.933 -11.440 1.00 85.12 87 TYR A CA 1
ATOM 738 C C . TYR A 1 87 ? 9.798 -7.881 -11.589 1.00 85.12 87 TYR A C 1
ATOM 740 O O . TYR A 1 87 ? 9.951 -9.100 -11.487 1.00 85.12 87 TYR A O 1
ATOM 748 N N . ALA A 1 88 ? 8.628 -7.364 -11.958 1.00 84.12 88 ALA A N 1
ATOM 749 C CA . ALA A 1 88 ? 7.452 -8.172 -12.255 1.00 84.12 88 ALA A CA 1
ATOM 750 C C . ALA A 1 88 ? 7.682 -9.096 -13.462 1.00 84.12 88 ALA A C 1
ATOM 752 O O . ALA A 1 88 ? 7.321 -10.273 -13.414 1.00 84.12 88 ALA A O 1
ATOM 753 N N . CYS A 1 89 ? 8.373 -8.628 -14.508 1.00 88.00 89 CYS A N 1
ATOM 754 C CA . CYS A 1 89 ? 8.783 -9.479 -15.629 1.00 88.00 89 CYS A CA 1
ATOM 755 C C . CYS A 1 89 ? 9.706 -10.631 -15.191 1.00 88.00 89 CYS A C 1
ATOM 757 O O . CYS A 1 89 ? 9.616 -11.729 -15.748 1.00 88.00 89 CYS A O 1
ATOM 759 N N . LEU A 1 90 ? 10.588 -10.407 -14.210 1.00 86.06 90 LEU A N 1
ATOM 760 C CA . LEU A 1 90 ? 11.435 -11.457 -13.636 1.00 86.06 90 LEU A CA 1
ATOM 761 C C . LEU A 1 90 ? 10.592 -12.487 -12.872 1.00 86.06 90 LEU A C 1
ATOM 763 O O . LEU A 1 90 ? 10.769 -13.691 -13.072 1.00 86.06 90 LEU A O 1
ATOM 767 N N . LEU A 1 91 ? 9.667 -12.030 -12.022 1.00 84.25 91 LEU A N 1
ATOM 768 C CA . LEU A 1 91 ? 8.789 -12.905 -11.237 1.00 84.25 91 LEU A CA 1
ATOM 769 C C . LEU A 1 91 ? 7.871 -13.754 -12.126 1.00 84.25 91 LEU A C 1
ATOM 771 O O . LEU A 1 91 ? 7.706 -14.949 -11.883 1.00 84.25 91 LEU A O 1
ATOM 775 N N . GLU A 1 92 ? 7.342 -13.165 -13.198 1.00 85.62 92 GLU A N 1
ATOM 776 C CA . GLU A 1 92 ? 6.528 -13.854 -14.207 1.00 85.62 92 GLU A CA 1
ATOM 777 C C . GLU A 1 92 ? 7.362 -14.695 -15.193 1.00 85.62 92 GLU A C 1
ATOM 779 O O . GLU A 1 92 ? 6.828 -15.256 -16.153 1.00 85.62 92 GLU A O 1
ATOM 784 N N . LYS A 1 93 ? 8.679 -14.818 -14.961 1.00 88.50 93 LYS A N 1
ATOM 785 C CA . LYS A 1 93 ? 9.621 -15.604 -15.777 1.00 88.50 93 LYS A CA 1
ATOM 786 C C . LYS A 1 93 ? 9.624 -15.198 -17.258 1.00 88.50 93 LYS A C 1
ATOM 788 O O . LYS A 1 93 ? 9.898 -16.019 -18.133 1.00 88.50 93 LYS A O 1
ATOM 793 N N . ILE A 1 94 ? 9.311 -13.936 -17.544 1.00 89.06 94 ILE A N 1
ATOM 794 C CA . ILE A 1 94 ? 9.347 -13.350 -18.892 1.00 89.06 94 ILE A CA 1
ATOM 795 C C . ILE A 1 94 ? 10.792 -13.043 -19.281 1.00 89.06 94 ILE A C 1
ATOM 797 O O . ILE A 1 94 ? 11.192 -13.256 -20.427 1.00 89.06 94 ILE A O 1
ATOM 801 N N . ILE A 1 95 ? 11.579 -12.591 -18.305 1.00 90.88 95 ILE A N 1
ATOM 802 C CA . ILE A 1 95 ? 13.012 -12.336 -18.436 1.00 90.88 95 ILE A CA 1
ATOM 803 C C . ILE A 1 95 ? 13.792 -13.171 -17.421 1.00 90.88 95 ILE A C 1
ATOM 805 O O . ILE A 1 95 ? 13.282 -13.571 -16.374 1.00 90.88 95 ILE A O 1
ATOM 809 N N . THR A 1 96 ? 15.053 -13.439 -17.732 1.00 92.62 96 THR A N 1
ATOM 810 C CA . THR A 1 96 ? 15.979 -14.140 -16.839 1.00 92.62 96 THR A CA 1
ATOM 811 C C . THR A 1 96 ? 16.585 -13.194 -15.801 1.00 92.62 96 THR A C 1
ATOM 813 O O . THR A 1 96 ? 16.616 -11.976 -15.971 1.00 92.62 96 THR A O 1
ATOM 816 N N . ARG A 1 97 ? 17.166 -13.756 -14.733 1.00 90.44 97 ARG A N 1
ATOM 817 C CA . ARG A 1 97 ? 17.883 -12.977 -13.709 1.00 90.44 97 ARG A CA 1
ATOM 818 C C . ARG A 1 97 ? 19.075 -12.197 -14.274 1.00 90.44 97 ARG A C 1
ATOM 820 O O . ARG A 1 97 ? 19.367 -11.107 -13.783 1.00 90.44 97 ARG A O 1
ATOM 827 N N . GLN A 1 98 ? 19.748 -12.735 -15.294 1.00 91.62 98 GLN A N 1
ATOM 828 C CA . GLN A 1 98 ? 20.854 -12.050 -15.972 1.00 91.62 98 GLN A CA 1
ATOM 829 C C . GLN A 1 98 ? 20.344 -10.843 -16.766 1.00 91.62 98 GLN A C 1
ATOM 831 O O . GLN A 1 98 ? 20.875 -9.746 -16.613 1.00 91.62 98 GLN A O 1
ATOM 836 N N . GLU A 1 99 ? 19.276 -11.026 -17.547 1.00 91.12 99 GLU A N 1
ATOM 837 C CA . GLU A 1 99 ? 18.638 -9.948 -18.312 1.00 91.12 99 GLU A CA 1
ATOM 838 C C . GLU A 1 99 ? 18.072 -8.852 -17.395 1.00 91.12 99 GLU A C 1
ATOM 840 O O . GLU A 1 99 ? 18.291 -7.672 -17.652 1.00 91.12 99 GLU A O 1
ATOM 845 N N . TYR A 1 100 ? 17.423 -9.228 -16.289 1.00 92.00 100 TYR A N 1
ATOM 846 C CA . TYR A 1 100 ? 16.945 -8.286 -15.274 1.00 92.00 100 TYR A CA 1
ATOM 847 C C . TYR A 1 100 ? 18.085 -7.442 -14.696 1.00 92.00 100 TYR A C 1
ATOM 849 O O . TYR A 1 100 ? 18.051 -6.218 -14.768 1.00 92.00 100 TYR A O 1
ATOM 857 N N . THR A 1 101 ? 19.133 -8.094 -14.178 1.00 84.62 101 THR A N 1
ATOM 858 C CA . THR A 1 101 ? 20.299 -7.400 -13.597 1.00 84.62 101 THR A CA 1
ATOM 859 C C . THR A 1 101 ? 20.911 -6.425 -14.595 1.00 84.62 101 THR A C 1
ATOM 861 O O . THR A 1 101 ? 21.228 -5.289 -14.257 1.00 84.62 101 THR A O 1
ATOM 864 N N . MET A 1 102 ? 21.044 -6.865 -15.843 1.00 94.38 102 MET A N 1
ATOM 865 C CA . MET A 1 102 ? 21.591 -6.070 -16.931 1.00 94.38 102 MET A CA 1
ATOM 866 C C . MET A 1 102 ? 20.768 -4.805 -17.211 1.00 94.38 102 MET A C 1
ATOM 868 O O . MET A 1 102 ? 21.351 -3.743 -17.423 1.00 94.38 102 MET A O 1
ATOM 872 N N . ILE A 1 103 ? 19.437 -4.910 -17.228 1.00 94.00 103 ILE A N 1
ATOM 873 C CA . ILE A 1 103 ? 18.561 -3.762 -17.469 1.00 94.00 103 ILE A CA 1
ATOM 874 C C . ILE A 1 103 ? 18.521 -2.824 -16.265 1.00 94.00 103 ILE A C 1
ATOM 876 O O . ILE A 1 103 ? 18.666 -1.621 -16.450 1.00 94.00 103 ILE A O 1
ATOM 880 N N . ILE A 1 104 ? 18.411 -3.340 -15.041 1.00 90.50 104 ILE A N 1
ATOM 881 C CA . ILE A 1 104 ? 18.403 -2.495 -13.838 1.00 90.50 104 ILE A CA 1
ATOM 882 C C . ILE A 1 104 ? 19.704 -1.696 -13.701 1.00 90.50 104 ILE A C 1
ATOM 884 O O . ILE A 1 104 ? 19.668 -0.520 -13.346 1.00 90.50 104 ILE A O 1
ATOM 888 N N . LEU A 1 105 ? 20.855 -2.290 -14.034 1.00 82.06 105 LEU A N 1
ATOM 889 C CA . LEU A 1 105 ? 22.124 -1.557 -14.080 1.00 82.06 105 LEU A CA 1
ATOM 890 C C . LEU A 1 105 ? 22.097 -0.439 -15.127 1.00 82.06 105 LEU A C 1
ATOM 892 O O . LEU A 1 105 ? 22.485 0.683 -14.820 1.00 82.06 105 LEU A O 1
ATOM 896 N N . LEU A 1 106 ? 21.571 -0.713 -16.323 1.00 92.25 106 LEU A N 1
ATOM 897 C CA . LEU A 1 106 ? 21.419 0.292 -17.375 1.00 92.25 106 LEU A CA 1
ATOM 898 C C . LEU A 1 106 ? 20.511 1.449 -16.936 1.00 92.25 106 LEU A C 1
ATOM 900 O O . LEU A 1 106 ? 20.862 2.609 -17.157 1.00 92.25 106 LEU A O 1
ATOM 904 N N . LEU A 1 107 ? 19.371 1.159 -16.302 1.00 90.56 107 LEU A N 1
ATOM 905 C CA . LEU A 1 107 ? 18.472 2.190 -15.771 1.00 90.56 107 LEU A CA 1
ATOM 906 C C . LEU A 1 107 ? 19.174 3.026 -14.695 1.00 90.56 107 LEU A C 1
ATOM 908 O O . LEU A 1 107 ? 19.099 4.252 -14.725 1.00 90.56 107 LEU A O 1
ATOM 912 N N . ARG A 1 108 ? 19.931 2.377 -13.801 1.00 87.88 108 ARG A N 1
ATOM 913 C CA . ARG A 1 108 ? 20.688 3.040 -12.733 1.00 87.88 108 ARG A CA 1
ATOM 914 C C . ARG A 1 108 ? 21.783 3.962 -13.270 1.00 87.88 108 ARG A C 1
ATOM 916 O O . ARG A 1 108 ? 21.912 5.079 -12.782 1.00 87.88 108 ARG A O 1
ATOM 923 N N . GLU A 1 109 ? 22.544 3.516 -14.267 1.00 89.31 109 GLU A N 1
ATOM 924 C CA . GLU A 1 109 ? 23.601 4.309 -14.916 1.00 89.31 109 GLU A CA 1
ATOM 925 C C . GLU A 1 109 ? 23.045 5.543 -15.639 1.00 89.31 109 GLU A C 1
ATOM 927 O O . GLU A 1 109 ? 23.715 6.567 -15.716 1.00 89.31 109 GLU A O 1
ATOM 932 N N . ASN A 1 110 ? 21.815 5.467 -16.157 1.00 89.69 110 ASN A N 1
ATOM 933 C CA . ASN A 1 110 ? 21.181 6.559 -16.902 1.00 89.69 110 ASN A CA 1
ATOM 934 C C . ASN A 1 110 ? 20.159 7.348 -16.058 1.00 89.69 110 ASN A C 1
ATOM 936 O O . ASN A 1 110 ? 19.447 8.201 -16.587 1.00 89.69 110 ASN A O 1
ATOM 940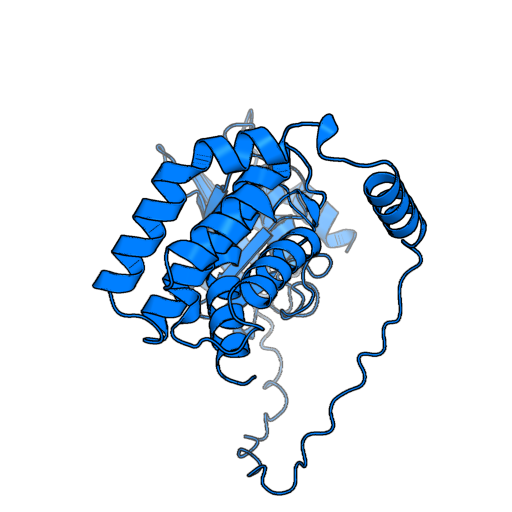 N N . ARG A 1 111 ? 20.090 7.085 -14.747 1.00 90.06 111 ARG A N 1
ATOM 941 C CA . ARG A 1 111 ? 19.106 7.671 -13.827 1.00 90.06 111 ARG A CA 1
ATOM 942 C C . ARG A 1 111 ? 19.197 9.194 -13.756 1.00 90.06 111 ARG A C 1
ATOM 944 O O . ARG A 1 111 ? 18.178 9.871 -13.749 1.00 90.06 111 ARG A O 1
ATOM 951 N N . GLU A 1 112 ? 20.409 9.739 -13.707 1.00 85.06 112 GLU A N 1
ATOM 952 C CA . GLU A 1 112 ? 20.612 11.193 -13.632 1.00 85.06 112 GLU A CA 1
ATOM 953 C C . GLU A 1 112 ? 20.119 11.897 -14.895 1.00 85.06 112 GLU A C 1
ATOM 955 O O . GLU A 1 112 ? 19.455 12.923 -14.801 1.00 85.06 112 GLU A O 1
ATOM 960 N N . ILE A 1 113 ? 20.366 11.303 -16.067 1.00 87.25 113 ILE A N 1
ATOM 961 C CA . ILE A 1 113 ? 19.897 11.828 -17.355 1.00 87.25 113 ILE A CA 1
ATOM 962 C C . ILE A 1 113 ? 18.367 11.833 -17.399 1.00 87.25 113 ILE A C 1
ATOM 964 O O . ILE A 1 113 ? 17.772 12.809 -17.852 1.00 87.25 113 ILE A O 1
ATOM 968 N N . PHE A 1 114 ? 17.735 10.758 -16.920 1.00 86.88 114 PHE A N 1
ATOM 969 C CA . PHE A 1 114 ? 16.280 10.673 -16.815 1.00 86.88 114 PHE A CA 1
ATOM 970 C C . PHE A 1 114 ? 15.722 11.805 -15.947 1.00 86.88 114 PHE A C 1
ATOM 972 O O . PHE A 1 114 ? 14.900 12.584 -16.423 1.00 86.88 114 PHE A O 1
ATOM 979 N N . PHE A 1 115 ? 16.223 11.959 -14.717 1.00 82.56 115 PHE A N 1
ATOM 980 C CA . PHE A 1 115 ? 15.737 12.997 -13.807 1.00 82.56 115 PHE A CA 1
ATOM 981 C C . PHE A 1 115 ? 15.988 14.405 -14.332 1.00 82.56 115 PHE A C 1
ATOM 983 O O . PHE A 1 115 ? 15.048 15.185 -14.397 1.00 82.56 115 PHE A O 1
ATOM 990 N N . GLN A 1 116 ? 17.203 14.712 -14.792 1.00 80.62 116 GLN A N 1
ATOM 991 C CA . GLN A 1 116 ? 17.526 16.034 -15.335 1.00 80.62 116 GLN A CA 1
ATOM 992 C C . GLN A 1 116 ? 16.594 16.444 -16.473 1.00 80.62 116 GLN A C 1
ATOM 994 O O . GLN A 1 116 ? 16.273 17.620 -16.603 1.00 80.62 116 GLN A O 1
ATOM 999 N N . ARG A 1 117 ? 16.164 15.495 -17.312 1.00 79.50 117 ARG A N 1
ATOM 1000 C CA . ARG A 1 117 ? 15.222 15.786 -18.395 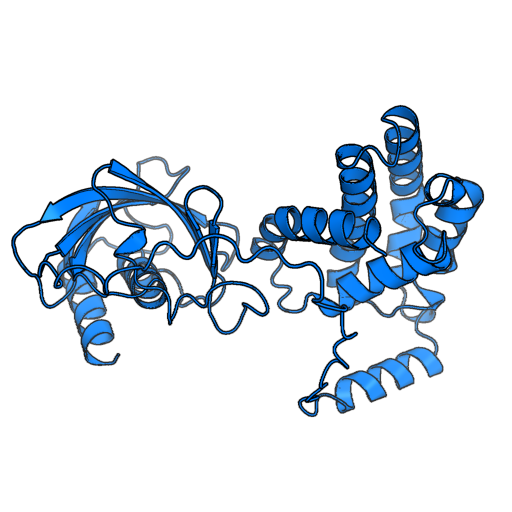1.00 79.50 117 ARG A CA 1
ATOM 1001 C C . ARG A 1 117 ? 13.803 15.960 -17.868 1.00 79.50 117 ARG A C 1
ATOM 1003 O O . ARG A 1 117 ? 13.123 16.890 -18.284 1.00 79.50 117 ARG A O 1
ATOM 1010 N N . MET A 1 118 ? 13.369 15.098 -16.954 1.00 75.25 118 MET A N 1
ATOM 1011 C CA . MET A 1 118 ? 12.027 15.135 -16.361 1.00 75.25 118 MET A CA 1
ATOM 1012 C C . MET A 1 118 ? 11.777 16.418 -15.559 1.00 75.25 118 MET A C 1
ATOM 1014 O O . MET A 1 118 ? 10.672 16.947 -15.586 1.00 75.25 118 MET A O 1
ATOM 1018 N N . THR A 1 119 ? 12.813 16.960 -14.917 1.00 69.00 119 THR A N 1
ATOM 1019 C CA . THR A 1 119 ? 12.740 18.200 -14.131 1.00 69.00 119 THR A CA 1
ATOM 1020 C C . THR A 1 119 ? 13.048 19.463 -14.937 1.00 69.00 119 THR A C 1
ATOM 1022 O O . THR A 1 119 ? 13.095 20.543 -14.356 1.00 69.00 119 THR A O 1
ATOM 1025 N N . ASN A 1 120 ? 13.325 19.363 -16.244 1.00 69.25 120 ASN A N 1
ATOM 1026 C CA . ASN A 1 120 ? 13.693 20.519 -17.062 1.00 69.25 120 ASN A CA 1
ATOM 1027 C C . ASN A 1 120 ? 12.459 21.120 -17.769 1.00 69.25 120 ASN A C 1
ATOM 1029 O O . ASN A 1 120 ? 11.900 20.460 -18.652 1.00 69.25 120 ASN A O 1
ATOM 1033 N N . PRO A 1 121 ? 12.077 22.377 -17.459 1.00 59.44 121 PRO A N 1
ATOM 1034 C CA . PRO A 1 121 ? 10.963 23.073 -18.107 1.00 59.44 121 PRO A CA 1
ATOM 1035 C C . PRO A 1 121 ? 11.106 23.204 -19.631 1.00 59.44 121 PRO A C 1
ATOM 1037 O O . PRO A 1 121 ? 10.109 23.150 -20.339 1.00 59.44 121 PRO A O 1
ATOM 1040 N N . ASP A 1 122 ? 12.326 23.284 -20.171 1.00 60.84 122 ASP A N 1
ATOM 1041 C CA . ASP A 1 122 ? 12.574 23.428 -21.616 1.00 60.84 122 ASP A CA 1
ATOM 1042 C C . ASP A 1 122 ? 12.188 22.171 -22.421 1.00 60.84 122 ASP A C 1
ATOM 1044 O O . ASP A 1 122 ? 12.027 22.220 -23.642 1.00 60.84 122 ASP A O 1
ATOM 1048 N N . TYR A 1 123 ? 12.015 21.025 -21.751 1.00 57.53 123 TYR A N 1
ATOM 1049 C CA . TYR A 1 123 ? 11.487 19.797 -22.360 1.00 57.53 123 TYR A CA 1
ATOM 1050 C C . TYR A 1 123 ? 9.945 19.758 -22.377 1.00 57.53 123 TYR A C 1
ATOM 1052 O O . TYR A 1 123 ? 9.348 18.810 -22.904 1.00 57.53 123 TYR A O 1
ATOM 1060 N N . TRP A 1 124 ? 9.283 20.788 -21.841 1.00 59.75 124 TRP A N 1
ATOM 1061 C CA . TRP A 1 124 ? 7.842 21.006 -21.917 1.00 59.75 124 TRP A CA 1
ATOM 1062 C C . TRP A 1 124 ? 7.552 21.916 -23.114 1.00 59.75 124 TRP A C 1
ATOM 1064 O O . TRP A 1 124 ? 7.366 23.118 -22.980 1.00 59.75 124 TRP A O 1
ATOM 1074 N N . SER A 1 125 ? 7.548 21.354 -24.328 1.00 60.25 125 SER A N 1
ATOM 1075 C CA . SER A 1 125 ? 7.185 22.137 -25.524 1.00 60.25 125 SER A CA 1
ATOM 1076 C C . SER A 1 125 ? 5.788 22.767 -25.376 1.00 60.25 125 SER A C 1
ATOM 1078 O O . SER A 1 125 ? 4.916 22.146 -24.772 1.00 60.25 125 SER A O 1
ATOM 1080 N N . GLU A 1 126 ? 5.522 23.925 -25.993 1.00 56.44 126 GLU A N 1
ATOM 1081 C CA . GLU A 1 126 ? 4.195 24.582 -25.967 1.00 56.44 126 GLU A CA 1
ATOM 1082 C C . GLU A 1 126 ? 3.051 23.641 -26.366 1.00 56.44 126 GLU A C 1
ATOM 1084 O O . GLU A 1 126 ? 1.972 23.670 -25.783 1.00 56.44 126 GLU A O 1
ATOM 1089 N N . ARG A 1 127 ? 3.300 22.742 -27.325 1.00 56.81 127 ARG A N 1
ATOM 1090 C CA . ARG A 1 127 ? 2.339 21.709 -27.730 1.00 56.81 127 ARG A CA 1
ATOM 1091 C C . ARG A 1 127 ? 2.001 20.751 -26.583 1.00 56.81 127 ARG A C 1
ATOM 1093 O O . ARG A 1 127 ? 0.858 20.337 -26.464 1.00 56.81 127 ARG A O 1
ATOM 1100 N N . LYS A 1 128 ? 2.993 20.397 -25.766 1.00 58.06 128 LYS A N 1
ATOM 1101 C CA . LYS A 1 128 ? 2.875 19.481 -24.625 1.00 58.06 128 LYS A CA 1
ATOM 1102 C C . LYS A 1 128 ? 2.200 20.156 -23.431 1.00 58.06 128 LYS A C 1
ATOM 1104 O O . LYS A 1 128 ? 1.359 19.525 -22.808 1.00 58.06 128 LYS A O 1
ATOM 1109 N N . ILE A 1 129 ? 2.523 21.426 -23.171 1.00 59.00 129 ILE A N 1
ATOM 1110 C CA . ILE A 1 129 ? 1.830 22.261 -22.175 1.00 59.00 129 ILE A CA 1
ATOM 1111 C C . ILE A 1 129 ? 0.362 22.409 -22.568 1.00 59.00 129 ILE A C 1
ATOM 1113 O O . ILE A 1 129 ? -0.509 22.129 -21.765 1.00 59.00 129 ILE A O 1
ATOM 1117 N N . ARG A 1 130 ? 0.077 22.704 -23.840 1.00 61.19 130 ARG A N 1
ATOM 1118 C CA . ARG A 1 130 ? -1.295 22.818 -24.340 1.00 61.19 130 ARG A CA 1
ATOM 1119 C C . ARG A 1 130 ? -2.087 21.514 -24.237 1.00 61.19 130 ARG A C 1
ATOM 1121 O O . ARG A 1 130 ? -3.248 21.558 -23.867 1.00 61.19 130 ARG A O 1
ATOM 1128 N N . THR A 1 131 ? -1.486 20.363 -24.543 1.00 57.59 131 THR A N 1
ATOM 1129 C CA . THR A 1 131 ? -2.145 19.062 -24.326 1.00 57.59 131 THR A CA 1
ATOM 1130 C C . THR A 1 131 ? -2.384 18.789 -22.839 1.00 57.59 131 THR A C 1
ATOM 1132 O O . THR A 1 131 ? -3.395 18.190 -22.501 1.00 57.59 131 THR A O 1
ATOM 1135 N N . LEU A 1 132 ? -1.489 19.241 -21.955 1.00 55.31 132 LEU A N 1
ATOM 1136 C CA . LEU A 1 132 ? -1.678 19.142 -20.509 1.00 55.31 132 LEU A CA 1
ATOM 1137 C C . LEU A 1 132 ? -2.808 20.055 -20.022 1.00 55.31 132 LEU A C 1
ATOM 1139 O O . LEU A 1 132 ? -3.670 19.588 -19.295 1.00 55.31 132 LEU A O 1
ATOM 1143 N N . ASP A 1 133 ? -2.834 21.313 -20.461 1.00 57.47 133 ASP A N 1
ATOM 1144 C CA . ASP A 1 133 ? -3.894 22.271 -20.143 1.00 57.47 133 ASP A CA 1
ATOM 1145 C C . ASP A 1 133 ? -5.242 21.773 -20.671 1.00 57.47 133 ASP A C 1
ATOM 1147 O O . ASP A 1 133 ? -6.238 21.822 -19.961 1.00 57.47 133 ASP A O 1
ATOM 1151 N N . GLU A 1 134 ? -5.273 21.233 -21.895 1.00 62.97 134 GLU A N 1
ATOM 1152 C CA . GLU A 1 134 ? -6.456 20.580 -22.458 1.00 62.97 134 GLU A CA 1
ATOM 1153 C C . GLU A 1 134 ? -6.887 19.395 -21.582 1.00 62.97 134 GLU A C 1
ATOM 1155 O O . GLU A 1 134 ? -8.061 19.310 -21.260 1.00 62.97 134 GLU A O 1
ATOM 1160 N N . TRP A 1 135 ? -5.969 18.543 -21.115 1.00 53.12 135 TRP A N 1
ATOM 1161 C CA . TRP A 1 135 ? -6.279 17.425 -20.210 1.00 53.12 135 TRP A CA 1
ATOM 1162 C C . TRP A 1 135 ? -6.712 17.852 -18.799 1.00 53.12 135 TRP A C 1
ATOM 1164 O O . TRP A 1 135 ? -7.576 17.201 -18.225 1.00 53.12 135 TRP A O 1
ATOM 1174 N N . MET A 1 136 ? -6.155 18.933 -18.247 1.00 48.06 136 MET A N 1
ATOM 1175 C CA . MET A 1 136 ? -6.540 19.484 -16.940 1.00 48.06 136 MET A CA 1
ATOM 1176 C C . MET A 1 136 ? -7.890 20.209 -16.990 1.00 48.06 136 MET A C 1
ATOM 1178 O O . MET A 1 136 ? -8.610 20.254 -15.998 1.00 48.06 136 MET A O 1
ATOM 1182 N N . LEU A 1 137 ? -8.243 20.788 -18.141 1.00 53.19 137 LEU A N 1
ATOM 1183 C CA . LEU A 1 137 ? -9.542 21.424 -18.378 1.00 53.19 137 LEU A CA 1
ATOM 1184 C C . LEU A 1 137 ? -10.643 20.412 -18.729 1.00 53.19 137 LEU A C 1
ATOM 1186 O O . LEU A 1 137 ? -11.826 20.745 -18.626 1.00 53.19 137 LEU A O 1
ATOM 1190 N N . ASP A 1 138 ? -10.264 19.201 -19.140 1.00 45.81 138 ASP A N 1
ATOM 1191 C CA . ASP A 1 138 ? -11.170 18.101 -19.478 1.00 45.81 138 ASP A CA 1
ATOM 1192 C C . ASP A 1 138 ? -11.512 17.209 -18.275 1.00 45.81 138 ASP A C 1
ATOM 1194 O O . ASP A 1 138 ? -12.107 16.151 -18.449 1.00 45.81 138 ASP A O 1
ATOM 1198 N N . ASP A 1 139 ? -11.234 17.660 -17.044 1.00 42.25 139 ASP A N 1
ATOM 1199 C CA . ASP A 1 139 ? -11.748 17.071 -15.795 1.00 42.25 139 ASP A CA 1
ATOM 1200 C C . ASP A 1 139 ? -13.264 17.333 -15.619 1.00 42.25 139 ASP A C 1
ATOM 1202 O O . ASP A 1 139 ? -13.789 17.665 -14.555 1.00 42.25 139 ASP A O 1
ATOM 1206 N N . LYS A 1 140 ? -14.009 17.219 -16.723 1.00 41.84 140 LYS A N 1
ATOM 1207 C CA . LYS A 1 140 ? -15.396 16.788 -16.680 1.00 41.84 140 LYS A CA 1
ATOM 1208 C C . LYS A 1 140 ? -15.346 15.284 -16.508 1.00 41.84 140 LYS A C 1
ATOM 1210 O O . LYS A 1 140 ? -14.904 14.592 -17.414 1.00 41.84 140 LYS A O 1
ATOM 1215 N N . GLU A 1 141 ? -15.831 14.824 -15.363 1.00 43.84 141 GLU A N 1
ATOM 1216 C CA . GLU A 1 141 ? -16.239 13.453 -15.057 1.00 43.84 141 GLU A CA 1
ATOM 1217 C C . GLU A 1 141 ? -16.533 12.637 -16.335 1.00 43.84 141 GLU A C 1
ATOM 1219 O O . GLU A 1 141 ? -17.629 12.672 -16.904 1.00 43.84 141 GLU A O 1
ATOM 1224 N N . TYR A 1 142 ? -15.509 11.952 -16.846 1.00 33.31 142 TYR A N 1
ATOM 1225 C CA . TYR A 1 142 ? -15.653 11.107 -18.017 1.00 33.31 142 TYR A CA 1
ATOM 1226 C C . TYR A 1 142 ? -16.357 9.829 -17.562 1.00 33.31 142 TYR A C 1
ATOM 1228 O O . TYR A 1 142 ? -15.731 8.914 -17.026 1.00 33.31 142 TYR A O 1
ATOM 1236 N N . ASP A 1 143 ? -17.664 9.735 -17.832 1.00 38.28 143 ASP A N 1
ATOM 1237 C CA . ASP A 1 143 ? -18.367 8.454 -17.977 1.00 38.28 143 ASP A CA 1
ATOM 1238 C C . ASP A 1 143 ? -17.801 7.734 -19.210 1.00 38.28 143 ASP A C 1
ATOM 1240 O O . ASP A 1 143 ? -18.419 7.621 -20.273 1.00 38.28 143 ASP A O 1
ATOM 1244 N N . THR A 1 144 ? -16.556 7.276 -19.103 1.00 32.47 144 THR A N 1
ATOM 1245 C CA . THR A 1 144 ? -16.018 6.293 -20.026 1.00 32.47 144 THR A CA 1
ATOM 1246 C C . THR A 1 144 ? -16.676 4.969 -19.690 1.00 32.47 144 THR A C 1
ATOM 1248 O O . THR A 1 144 ? -16.150 4.150 -18.934 1.00 32.47 144 THR A O 1
ATOM 1251 N N . LYS A 1 145 ? -17.824 4.723 -20.325 1.00 34.28 145 LYS A N 1
ATOM 1252 C CA . LYS A 1 145 ? -18.205 3.368 -20.712 1.00 34.28 145 LYS A CA 1
ATOM 1253 C C . LYS A 1 145 ? -17.024 2.766 -21.459 1.00 34.28 145 LYS A C 1
ATOM 1255 O O . LYS A 1 145 ? -16.827 3.000 -22.648 1.00 34.28 145 LYS A O 1
ATOM 1260 N N . ILE A 1 146 ? -16.215 2.013 -20.726 1.00 31.72 146 ILE A N 1
ATOM 1261 C CA . ILE A 1 146 ? -15.248 1.093 -21.293 1.00 31.72 146 ILE A CA 1
ATOM 1262 C C . ILE A 1 146 ? -16.073 0.138 -22.147 1.00 31.72 146 ILE A C 1
ATOM 1264 O O . ILE A 1 146 ? -16.889 -0.620 -21.614 1.00 31.72 146 ILE A O 1
ATOM 1268 N N . ASP A 1 147 ? -15.883 0.204 -23.463 1.00 33.06 147 ASP A N 1
ATOM 1269 C CA . ASP A 1 147 ? -16.418 -0.789 -24.381 1.00 33.06 147 ASP A CA 1
ATOM 1270 C C . ASP A 1 147 ? -15.896 -2.144 -23.906 1.00 33.06 147 ASP A C 1
ATOM 1272 O O . ASP A 1 147 ? -14.707 -2.473 -23.978 1.00 33.06 147 ASP A O 1
ATOM 1276 N N . THR A 1 148 ? -16.795 -2.899 -23.289 1.00 33.47 148 THR A N 1
ATOM 1277 C CA . THR A 1 148 ? -16.502 -4.205 -22.735 1.00 33.47 148 THR A CA 1
ATOM 1278 C C . THR A 1 148 ? -16.213 -5.074 -23.945 1.00 33.47 148 THR A C 1
ATOM 1280 O O . THR A 1 148 ? -17.127 -5.417 -24.691 1.00 33.47 148 THR A O 1
ATOM 1283 N N . MET A 1 149 ? -14.942 -5.413 -24.188 1.00 27.95 149 MET A N 1
ATOM 1284 C CA . MET A 1 149 ? -14.624 -6.471 -25.141 1.00 27.95 149 MET A CA 1
ATOM 1285 C C . MET A 1 149 ? -15.392 -7.713 -24.688 1.00 27.95 149 MET A C 1
ATOM 1287 O O . MET A 1 149 ? -15.065 -8.317 -23.665 1.00 27.95 149 MET A O 1
ATOM 1291 N N . ALA A 1 150 ? -16.453 -8.048 -25.422 1.00 30.75 150 ALA A N 1
ATOM 1292 C CA . ALA A 1 150 ? -17.271 -9.215 -25.170 1.00 30.75 150 ALA A CA 1
ATOM 1293 C C . ALA A 1 150 ? -16.387 -10.455 -25.333 1.00 30.75 150 ALA A C 1
ATOM 1295 O O . ALA A 1 150 ? -16.067 -10.883 -26.442 1.00 30.75 150 ALA A O 1
ATOM 1296 N N . PHE A 1 151 ? -15.953 -11.020 -24.211 1.00 31.42 151 PHE A N 1
ATOM 1297 C CA . PHE A 1 151 ? -15.406 -12.362 -24.190 1.00 31.42 151 PHE A CA 1
ATOM 1298 C C . PHE A 1 151 ? -16.572 -13.323 -24.417 1.00 31.42 151 PHE A C 1
ATOM 1300 O O . PHE A 1 151 ? -17.514 -13.337 -23.628 1.00 31.42 151 PHE A O 1
ATOM 1307 N N . GLU A 1 152 ? -16.522 -14.116 -25.491 1.00 30.39 152 GLU A N 1
ATOM 1308 C CA . GLU A 1 152 ? -17.456 -15.225 -25.690 1.00 30.39 152 GLU A CA 1
ATOM 1309 C C . GLU A 1 152 ? -17.441 -16.126 -24.447 1.00 30.39 152 GLU A C 1
ATOM 1311 O O . GLU A 1 152 ? -16.469 -16.824 -24.150 1.00 30.39 152 GLU A O 1
ATOM 1316 N N . THR A 1 153 ? -18.544 -16.092 -23.705 1.00 31.33 153 THR A N 1
ATOM 1317 C CA . THR A 1 153 ? -18.764 -16.814 -22.445 1.00 31.33 153 THR A CA 1
ATOM 1318 C C . THR A 1 153 ? -19.123 -18.285 -22.657 1.00 31.33 153 THR A C 1
ATOM 1320 O O . THR A 1 153 ? -19.453 -18.995 -21.709 1.00 31.33 153 THR A O 1
ATOM 1323 N N . SER A 1 154 ? -19.017 -18.800 -23.882 1.00 34.66 154 SER A N 1
ATOM 1324 C CA . SER A 1 154 ? -19.561 -20.106 -24.270 1.00 34.66 154 SER A CA 1
ATOM 1325 C C . SER A 1 154 ? -18.788 -21.323 -23.740 1.00 34.66 154 SER A C 1
ATOM 1327 O O . SER A 1 154 ? -19.152 -22.457 -24.047 1.00 34.66 154 SER A O 1
ATOM 1329 N N . LYS A 1 155 ? -17.766 -21.131 -22.892 1.00 35.38 155 LYS A N 1
ATOM 1330 C CA . LYS A 1 155 ? -17.131 -22.205 -22.100 1.00 35.38 155 LYS A CA 1
ATOM 1331 C C . LYS A 1 155 ? -16.762 -21.776 -20.677 1.00 35.38 155 LYS A C 1
ATOM 1333 O O . LYS A 1 155 ? -15.730 -22.193 -20.150 1.00 35.38 155 LYS A O 1
ATOM 1338 N N . ILE A 1 156 ? -17.591 -20.951 -20.041 1.00 32.59 156 ILE A N 1
ATOM 1339 C CA . ILE A 1 156 ? -17.517 -20.780 -18.588 1.00 32.59 156 ILE A CA 1
ATOM 1340 C C . ILE A 1 156 ? -18.210 -21.992 -17.964 1.00 32.59 156 ILE A C 1
ATOM 1342 O O . ILE A 1 156 ? -19.424 -22.145 -18.050 1.00 32.59 156 ILE A O 1
ATOM 1346 N N . ILE A 1 157 ? -17.425 -22.885 -17.364 1.00 36.53 157 ILE A N 1
ATOM 1347 C CA . ILE A 1 157 ? -17.958 -23.842 -16.396 1.00 36.53 157 ILE A CA 1
ATOM 1348 C C . ILE A 1 157 ? -18.427 -22.992 -15.216 1.00 36.53 157 ILE A C 1
ATOM 1350 O O . ILE A 1 157 ? -17.600 -22.331 -14.586 1.00 36.53 157 ILE A O 1
ATOM 1354 N N . GLU A 1 158 ? -19.732 -22.971 -14.942 1.00 26.91 158 GLU A N 1
ATOM 1355 C CA . GLU A 1 158 ? -20.249 -22.398 -13.701 1.00 26.91 158 GLU A CA 1
ATOM 1356 C C . GLU A 1 158 ? -19.534 -23.078 -12.534 1.00 26.91 158 GLU A C 1
ATOM 1358 O O . GLU A 1 158 ? -19.686 -24.278 -12.286 1.00 26.91 158 GLU A O 1
ATOM 1363 N N . PHE A 1 159 ? -18.703 -22.310 -11.831 1.00 27.84 159 PHE A N 1
ATOM 1364 C CA . PHE A 1 159 ? -18.165 -22.750 -10.556 1.00 27.84 159 PHE A CA 1
ATOM 1365 C C . PHE A 1 159 ? -19.358 -23.028 -9.644 1.00 27.84 159 PHE A C 1
ATOM 1367 O O . PHE A 1 159 ? -20.260 -22.188 -9.589 1.00 27.84 159 PHE A O 1
ATOM 1374 N N . PRO A 1 160 ? -19.399 -24.175 -8.942 1.00 31.81 160 PRO A N 1
ATOM 1375 C CA . PRO A 1 160 ? -20.531 -24.507 -8.103 1.00 31.81 160 PRO A CA 1
ATOM 1376 C C . PRO A 1 160 ? -20.698 -23.380 -7.097 1.00 31.81 160 PRO A C 1
ATOM 1378 O O . PRO A 1 160 ? -19.881 -23.212 -6.188 1.00 31.81 160 PRO A O 1
ATOM 1381 N N . GLN A 1 161 ? -21.765 -22.602 -7.272 1.00 30.84 161 GLN A N 1
ATOM 1382 C CA . GLN A 1 161 ? -22.267 -21.759 -6.217 1.00 30.84 161 GLN A CA 1
ATOM 1383 C C . GLN A 1 161 ? -22.550 -22.721 -5.071 1.00 30.84 161 GLN A C 1
ATOM 1385 O O . GLN A 1 161 ? -23.549 -23.447 -5.069 1.00 30.84 161 GLN A O 1
ATOM 1390 N N . LYS A 1 162 ? -21.668 -22.744 -4.066 1.00 37.31 162 LYS A N 1
ATOM 1391 C CA . LYS A 1 162 ? -22.165 -23.016 -2.728 1.00 37.31 162 LYS A CA 1
ATOM 1392 C C . LYS A 1 162 ? -23.257 -21.982 -2.569 1.00 37.31 162 LYS A C 1
ATOM 1394 O O . LYS A 1 162 ? -22.952 -20.795 -2.511 1.00 37.31 162 LYS A O 1
ATOM 1399 N N . LYS A 1 163 ? -24.513 -22.440 -2.600 1.00 32.41 163 LYS A N 1
ATOM 1400 C CA . LYS A 1 163 ? -25.639 -21.686 -2.077 1.00 32.41 163 LYS A CA 1
ATOM 1401 C C . LYS A 1 163 ? -25.173 -21.232 -0.706 1.00 32.41 163 LYS A C 1
ATOM 1403 O O . LYS A 1 163 ? -25.180 -22.016 0.242 1.00 32.41 163 LYS A O 1
ATOM 1408 N N . GLY A 1 164 ? -24.680 -20.000 -0.643 1.00 32.50 164 GLY A N 1
ATOM 1409 C CA . GLY A 1 164 ? -24.635 -19.241 0.575 1.00 32.50 164 GLY A CA 1
ATOM 1410 C C . GLY A 1 164 ? -26.092 -19.141 0.945 1.00 32.50 164 GLY A C 1
ATOM 1411 O O . GLY A 1 164 ? -26.820 -18.286 0.453 1.00 32.50 164 GLY A O 1
ATOM 1412 N N . THR A 1 165 ? -26.554 -20.104 1.736 1.00 29.84 165 THR A N 1
ATOM 1413 C CA . THR A 1 165 ? -27.618 -19.839 2.681 1.00 29.84 165 THR A CA 1
ATOM 1414 C C . THR A 1 165 ? -27.298 -18.474 3.264 1.00 29.84 165 THR A C 1
ATOM 1416 O O . THR A 1 165 ? -26.156 -18.272 3.692 1.00 29.84 165 THR A O 1
ATOM 1419 N N . ALA A 1 166 ? -28.260 -17.550 3.194 1.00 33.03 166 ALA A N 1
ATOM 1420 C CA . ALA A 1 166 ? -28.194 -16.268 3.882 1.00 33.03 166 ALA A CA 1
ATOM 1421 C C . ALA A 1 166 ? -27.464 -16.449 5.222 1.00 33.03 166 ALA A C 1
ATOM 1423 O O . ALA A 1 166 ? -27.683 -17.495 5.855 1.00 33.03 166 ALA A O 1
ATOM 1424 N N . PRO A 1 167 ? -26.577 -15.512 5.617 1.00 37.81 167 PRO A N 1
ATOM 1425 C CA . PRO A 1 167 ? -25.785 -15.667 6.827 1.00 37.81 167 PRO A CA 1
ATOM 1426 C C . PRO A 1 167 ? -26.709 -16.159 7.948 1.00 37.81 167 PRO A C 1
ATOM 1428 O O . PRO A 1 167 ? -27.802 -15.603 8.119 1.00 37.81 167 PRO A O 1
ATOM 1431 N N . PRO A 1 168 ? -26.366 -17.275 8.619 1.00 34.44 168 PRO A N 1
ATOM 1432 C CA . PRO A 1 168 ? -27.189 -17.780 9.705 1.00 34.44 168 PRO A CA 1
ATOM 1433 C C . PRO A 1 168 ? -27.380 -16.621 10.683 1.00 34.44 168 PRO A C 1
ATOM 1435 O O . PRO A 1 168 ? -26.390 -15.979 11.014 1.00 34.44 168 PRO A O 1
ATOM 1438 N N . ARG A 1 169 ? -28.644 -16.328 11.036 1.00 37.72 169 ARG A N 1
ATOM 1439 C CA . ARG A 1 169 ? -29.095 -15.234 11.925 1.00 37.72 169 ARG A CA 1
ATOM 1440 C C . ARG A 1 169 ? -27.952 -14.615 12.741 1.00 37.72 169 ARG A C 1
ATOM 1442 O O . ARG A 1 169 ? -27.360 -15.336 13.546 1.00 37.72 169 ARG A O 1
ATOM 1449 N N . ALA A 1 170 ? -27.728 -13.309 12.537 1.00 43.38 170 ALA A N 1
ATOM 1450 C CA . ALA A 1 170 ? -26.829 -12.458 13.316 1.00 43.38 170 ALA A CA 1
ATOM 1451 C C . ALA A 1 170 ? -26.824 -12.901 14.781 1.00 43.38 170 ALA A C 1
ATOM 1453 O O . ALA A 1 170 ? -27.873 -12.943 15.437 1.00 43.38 170 ALA A O 1
ATOM 1454 N N . ARG A 1 171 ? -25.663 -13.342 15.256 1.00 53.91 171 ARG A N 1
ATOM 1455 C CA . ARG A 1 171 ? -25.489 -13.602 16.677 1.00 53.91 171 ARG A CA 1
ATOM 1456 C C . ARG A 1 171 ? -25.100 -12.265 17.249 1.00 53.91 171 ARG A C 1
ATOM 1458 O O . ARG A 1 171 ? -23.911 -11.993 17.224 1.00 53.91 171 ARG A O 1
ATOM 1465 N N . GLU A 1 172 ? -26.063 -11.501 17.766 1.00 62.88 172 GLU A N 1
ATOM 1466 C CA . GLU A 1 172 ? -25.770 -10.213 18.399 1.00 62.88 172 GLU A CA 1
ATOM 1467 C C . GLU A 1 172 ? -24.584 -10.397 19.361 1.00 62.88 172 GLU A C 1
ATOM 1469 O O . GLU A 1 172 ? -24.689 -11.047 20.404 1.00 62.88 172 GLU A O 1
ATOM 1474 N N . CYS A 1 173 ? -23.415 -9.922 18.949 1.00 77.56 173 CYS A N 1
ATOM 1475 C CA . CYS A 1 173 ? -22.165 -10.115 19.663 1.00 77.56 173 CYS A CA 1
ATOM 1476 C C . CYS A 1 173 ? -21.309 -8.859 19.530 1.00 77.56 173 CYS A C 1
ATOM 1478 O O . CYS A 1 173 ? -21.649 -7.892 18.844 1.00 77.56 173 CYS A O 1
ATOM 1480 N N . SER A 1 174 ? -20.210 -8.810 20.268 1.00 86.75 174 SER A N 1
ATOM 1481 C CA . SER A 1 174 ? -19.261 -7.704 20.160 1.00 86.75 174 SER A CA 1
ATOM 1482 C C . SER A 1 174 ? -17.840 -8.223 20.137 1.00 86.75 174 SER A C 1
ATOM 1484 O O . SER A 1 174 ? -17.498 -9.220 20.775 1.00 86.75 174 SER A O 1
ATOM 1486 N N . TYR A 1 175 ? -16.981 -7.539 19.402 1.00 90.00 175 TYR A N 1
ATOM 1487 C CA . TYR A 1 175 ? -15.592 -7.920 19.232 1.00 90.00 175 TYR A CA 1
ATOM 1488 C C . TYR A 1 175 ? -14.710 -7.120 20.171 1.00 90.00 175 TYR A C 1
ATOM 1490 O O . TYR A 1 175 ? -14.744 -5.893 20.179 1.00 90.00 175 TYR A O 1
ATOM 1498 N N . GLN A 1 176 ? -13.877 -7.817 20.942 1.00 89.38 176 GLN A N 1
ATOM 1499 C CA . GLN A 1 176 ? -12.802 -7.191 21.699 1.00 89.38 176 GLN A CA 1
ATOM 1500 C C . GLN A 1 176 ? -11.509 -7.266 20.887 1.00 89.38 176 GLN A C 1
ATOM 1502 O O . GLN A 1 176 ? -10.906 -8.337 20.746 1.00 89.38 176 GLN A O 1
ATOM 1507 N N . LEU A 1 177 ? -11.069 -6.115 20.395 1.00 92.88 177 LEU A N 1
ATOM 1508 C CA . LEU A 1 177 ? -9.861 -5.946 19.604 1.00 92.88 177 LEU A CA 1
ATOM 1509 C C . LEU A 1 177 ? -8.746 -5.367 20.467 1.00 92.88 177 LEU A C 1
ATOM 1511 O O . LEU A 1 177 ? -8.962 -4.462 21.273 1.00 92.88 177 LEU A O 1
ATOM 1515 N N . ARG A 1 178 ? -7.529 -5.859 20.268 1.00 91.44 178 ARG A N 1
ATOM 1516 C CA . ARG A 1 178 ? -6.308 -5.203 20.726 1.00 91.44 178 ARG A CA 1
ATOM 1517 C C . ARG A 1 178 ? -5.602 -4.600 19.521 1.00 91.44 178 ARG A C 1
ATOM 1519 O O . ARG A 1 178 ? -5.384 -5.299 18.536 1.00 91.44 178 ARG A O 1
ATOM 1526 N N . ILE A 1 179 ? -5.239 -3.330 19.633 1.00 94.00 179 ILE A N 1
ATOM 1527 C CA . ILE A 1 179 ? -4.606 -2.545 18.577 1.00 94.00 179 ILE A CA 1
ATOM 1528 C C . ILE A 1 179 ? -3.275 -2.032 19.119 1.00 94.00 179 ILE A C 1
ATOM 1530 O O . ILE A 1 179 ? -3.253 -1.300 20.108 1.00 94.00 179 ILE A O 1
ATOM 1534 N N . ASP A 1 180 ? -2.171 -2.444 18.507 1.00 89.19 180 ASP A N 1
ATOM 1535 C CA . ASP A 1 180 ? -0.809 -2.076 18.900 1.00 89.19 180 ASP A CA 1
ATOM 1536 C C . ASP A 1 180 ? -0.147 -1.257 17.783 1.00 89.19 180 ASP A C 1
ATOM 1538 O O . ASP A 1 180 ? -0.172 -1.675 16.622 1.00 89.19 180 ASP A O 1
ATOM 1542 N N . ILE A 1 181 ? 0.507 -0.143 18.128 1.00 87.62 181 ILE A N 1
ATOM 1543 C CA . ILE A 1 181 ? 1.399 0.555 17.190 1.00 87.62 181 ILE A CA 1
ATOM 1544 C C . ILE A 1 181 ? 2.693 -0.251 17.074 1.00 87.62 181 ILE A C 1
ATOM 1546 O O . ILE A 1 181 ? 3.346 -0.556 18.080 1.00 87.62 181 ILE A O 1
ATOM 1550 N N . GLN A 1 182 ? 3.075 -0.616 15.854 1.00 84.50 182 GLN A N 1
ATOM 1551 C CA . GLN A 1 182 ? 4.306 -1.359 15.613 1.00 84.50 182 GLN A CA 1
ATOM 1552 C C . GLN A 1 182 ? 5.529 -0.441 15.708 1.00 84.50 182 GLN A C 1
ATOM 1554 O O . GLN A 1 182 ? 5.492 0.722 15.327 1.00 84.50 182 GLN A O 1
ATOM 1559 N N . GLY A 1 183 ? 6.638 -0.975 16.223 1.00 77.94 183 GLY A N 1
ATOM 1560 C CA . GLY A 1 183 ? 7.909 -0.246 16.309 1.00 77.94 183 GLY A CA 1
ATOM 1561 C C . GLY A 1 183 ? 8.057 0.692 17.515 1.00 77.94 183 GLY A C 1
ATOM 1562 O O . GLY A 1 183 ? 9.176 1.114 17.799 1.00 77.94 183 GLY A O 1
ATOM 1563 N N . CYS A 1 184 ? 6.995 0.960 18.284 1.00 76.50 184 CYS A N 1
ATOM 1564 C CA . CYS A 1 184 ? 7.069 1.825 19.465 1.00 76.50 184 CYS A CA 1
ATOM 1565 C C . CYS A 1 184 ? 7.757 1.158 20.669 1.00 76.50 184 CYS A C 1
ATOM 1567 O O . CYS A 1 184 ? 7.447 0.024 21.053 1.00 76.50 184 CYS A O 1
ATOM 1569 N N . LYS A 1 185 ? 8.654 1.907 21.322 1.00 77.88 185 LYS A N 1
ATOM 1570 C CA . LYS A 1 185 ? 9.253 1.572 22.621 1.00 77.88 185 LYS A CA 1
ATOM 1571 C C . LYS A 1 185 ? 9.215 2.823 23.515 1.00 77.88 185 LYS A C 1
ATOM 1573 O O . LYS A 1 185 ? 9.914 3.777 23.188 1.00 77.88 185 LYS A O 1
ATOM 1578 N N . PRO A 1 186 ? 8.454 2.836 24.628 1.00 81.19 186 PRO A N 1
ATOM 1579 C CA . PRO A 1 186 ? 7.627 1.752 25.175 1.00 81.19 186 PRO A CA 1
ATOM 1580 C C . PRO A 1 186 ? 6.408 1.411 24.288 1.00 81.19 186 PRO A C 1
ATOM 1582 O O . PRO A 1 186 ? 6.022 2.216 23.446 1.00 81.19 186 PRO A O 1
ATOM 1585 N N . PRO A 1 187 ? 5.796 0.219 24.448 1.00 83.88 187 PRO A N 1
ATOM 1586 C CA . PRO A 1 187 ? 4.682 -0.204 23.601 1.00 83.88 187 PRO A CA 1
ATOM 1587 C C . PRO A 1 187 ? 3.435 0.655 23.836 1.00 83.88 187 PRO A C 1
ATOM 1589 O O . PRO A 1 187 ? 3.005 0.828 24.983 1.00 83.88 187 PRO A O 1
ATOM 1592 N N . VAL A 1 188 ? 2.831 1.110 22.738 1.00 86.31 188 VAL A N 1
ATOM 1593 C CA . VAL A 1 188 ? 1.591 1.895 22.712 1.00 86.31 188 VAL A CA 1
ATOM 1594 C C . VAL A 1 188 ? 0.469 1.021 22.160 1.00 86.31 188 VAL A C 1
ATOM 1596 O O . VAL A 1 188 ? 0.581 0.491 21.055 1.00 86.31 188 VAL A O 1
ATOM 1599 N N . TRP A 1 189 ? -0.598 0.833 22.936 1.00 92.50 189 TRP A N 1
ATOM 1600 C CA . TRP A 1 189 ? -1.729 -0.003 22.534 1.00 92.50 189 TRP A CA 1
ATOM 1601 C C . TRP A 1 189 ? -3.057 0.451 23.131 1.00 92.50 189 TRP A C 1
ATOM 1603 O O . TRP A 1 189 ? -3.111 1.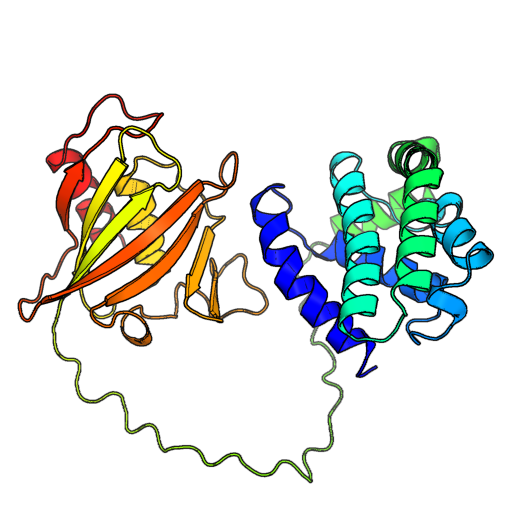143 24.156 1.00 92.50 189 TRP A O 1
ATOM 1613 N N . ARG A 1 190 ? -4.142 0.026 22.487 1.00 91.38 190 ARG A N 1
ATOM 1614 C CA . ARG A 1 190 ? -5.528 0.276 22.886 1.00 91.38 190 ARG A CA 1
ATOM 1615 C C . ARG A 1 190 ? -6.348 -1.008 22.767 1.00 91.38 190 ARG A C 1
ATOM 1617 O O . ARG A 1 190 ? -6.028 -1.883 21.963 1.00 91.38 190 ARG A O 1
ATOM 1624 N N . ARG A 1 191 ? -7.377 -1.151 23.599 1.00 91.38 191 ARG A N 1
ATOM 1625 C CA . ARG A 1 191 ? -8.338 -2.254 23.549 1.00 91.38 191 ARG A CA 1
ATOM 1626 C C . ARG A 1 191 ? -9.716 -1.685 23.256 1.00 91.38 191 ARG A C 1
ATOM 1628 O O . ARG A 1 191 ? -10.263 -0.989 24.103 1.00 91.38 191 ARG A O 1
ATOM 1635 N N . LEU A 1 192 ? -10.238 -2.013 22.085 1.00 93.81 192 LEU A N 1
ATOM 1636 C CA . LEU A 1 192 ? -11.527 -1.564 21.580 1.00 93.81 192 LEU A CA 1
ATOM 1637 C C . LEU A 1 192 ? -12.558 -2.681 21.745 1.00 93.81 192 LEU A C 1
ATOM 1639 O O . LEU A 1 192 ? -12.256 -3.840 21.461 1.00 93.81 192 LEU A O 1
ATOM 1643 N N . VAL A 1 193 ? -13.758 -2.338 22.194 1.00 91.44 193 VAL A N 1
ATOM 1644 C CA . VAL A 1 193 ? -14.954 -3.175 22.053 1.00 91.44 193 VAL A CA 1
ATOM 1645 C C . VAL A 1 193 ? -15.804 -2.565 20.949 1.00 91.44 193 VAL A C 1
ATOM 1647 O O . VAL A 1 193 ? -16.040 -1.362 20.976 1.00 91.44 193 VAL A O 1
ATOM 1650 N N . LEU A 1 194 ? -16.220 -3.378 19.981 1.00 90.69 194 LEU A N 1
ATOM 1651 C CA . LEU A 1 194 ? -16.903 -2.943 18.762 1.00 90.69 194 LEU A CA 1
ATOM 1652 C C . LEU A 1 194 ? -18.118 -3.851 18.486 1.00 90.69 194 LEU A C 1
ATOM 1654 O O . LEU A 1 194 ? -17.952 -5.072 18.577 1.00 90.69 194 LEU A O 1
ATOM 1658 N N . PRO A 1 195 ? -19.313 -3.317 18.170 1.00 89.25 195 PRO A N 1
ATOM 1659 C CA . PRO A 1 195 ? -20.470 -4.135 17.798 1.00 89.25 195 PRO A CA 1
ATOM 1660 C C . PRO A 1 195 ? -20.248 -4.976 16.534 1.00 89.25 195 PRO A C 1
ATOM 1662 O O . PRO A 1 195 ? -19.522 -4.576 15.620 1.00 89.25 195 PRO A O 1
ATOM 1665 N N . GLU A 1 196 ? -20.924 -6.127 16.476 1.00 85.06 196 GLU A N 1
ATOM 1666 C CA . GLU A 1 196 ? -21.174 -6.862 15.227 1.00 85.06 196 GLU A CA 1
ATOM 1667 C C . GLU A 1 196 ? -21.891 -5.955 14.211 1.00 85.06 196 GLU A C 1
ATOM 1669 O O . GLU A 1 196 ? -22.684 -5.087 14.583 1.00 85.06 196 GLU A O 1
ATOM 1674 N N . GLY A 1 197 ? -21.601 -6.134 12.925 1.00 83.31 197 GLY A N 1
ATOM 1675 C CA . GLY A 1 197 ? -22.195 -5.361 11.835 1.00 83.31 197 GLY A CA 1
ATOM 1676 C C . GLY A 1 197 ? -21.476 -4.054 11.507 1.00 83.31 197 GLY A C 1
ATOM 1677 O O . GLY A 1 197 ? -21.863 -3.398 10.536 1.00 83.31 197 GLY A O 1
ATOM 1678 N N . SER A 1 198 ? -20.435 -3.689 12.266 1.00 87.25 198 SER A N 1
ATOM 1679 C CA . SER A 1 198 ? -19.651 -2.479 11.989 1.00 87.25 198 SER A CA 1
ATOM 1680 C C . SER A 1 198 ? -18.861 -2.607 10.680 1.00 87.25 198 SER A C 1
ATOM 1682 O O . SER A 1 198 ? -18.505 -3.706 10.243 1.00 87.25 198 SER A O 1
ATOM 1684 N N . THR A 1 199 ? -18.545 -1.482 10.048 1.00 88.19 199 THR A N 1
ATOM 1685 C CA . THR A 1 199 ? -17.777 -1.446 8.792 1.00 88.19 199 THR A CA 1
ATOM 1686 C C . THR A 1 199 ? -16.282 -1.234 9.043 1.00 88.19 199 THR A C 1
ATOM 1688 O O . THR A 1 199 ? -15.853 -0.836 10.132 1.00 88.19 199 THR A O 1
ATOM 1691 N N . PHE A 1 200 ? -15.449 -1.490 8.030 1.00 86.69 200 PHE A N 1
ATOM 1692 C CA . PHE A 1 200 ? -14.020 -1.159 8.112 1.00 86.69 200 PHE A CA 1
ATOM 1693 C C . PHE A 1 200 ? -13.758 0.351 8.140 1.00 86.69 200 PHE A C 1
ATOM 1695 O O . PHE A 1 200 ? -12.762 0.780 8.720 1.00 86.69 200 PHE A O 1
ATOM 1702 N N . GLU A 1 201 ? -14.658 1.152 7.569 1.00 85.75 201 GLU A N 1
ATOM 1703 C CA . GLU A 1 201 ? -14.627 2.616 7.662 1.00 85.75 201 GLU A CA 1
ATOM 1704 C C . GLU A 1 201 ? -14.856 3.083 9.107 1.00 85.75 201 GLU A C 1
ATOM 1706 O O . GLU A 1 201 ? -14.050 3.836 9.654 1.00 85.75 201 GLU A O 1
ATOM 1711 N N . GLN A 1 202 ? -15.868 2.532 9.782 1.00 89.06 202 GLN A N 1
ATOM 1712 C CA . GLN A 1 202 ? -16.109 2.796 11.203 1.00 89.06 202 GLN A CA 1
ATOM 1713 C C . GLN A 1 202 ? -14.915 2.386 12.068 1.00 89.06 202 GLN A C 1
ATOM 1715 O O . GLN A 1 202 ? -14.481 3.137 12.943 1.00 89.06 202 GLN A O 1
ATOM 1720 N N . LEU A 1 203 ? -14.328 1.214 11.804 1.00 91.69 203 LEU A N 1
ATOM 1721 C CA . LEU A 1 203 ? -13.116 0.780 12.500 1.00 91.69 203 LEU A CA 1
ATOM 1722 C C . LEU A 1 203 ? -11.943 1.745 12.264 1.00 91.69 203 LEU A C 1
ATOM 1724 O O . LEU A 1 203 ? -11.204 2.032 13.205 1.00 91.69 203 LEU A O 1
ATOM 1728 N N . HIS A 1 204 ? -11.770 2.250 11.041 1.00 90.75 204 HIS A N 1
ATOM 1729 C CA . HIS A 1 204 ? -10.753 3.250 10.725 1.00 90.75 204 HIS A CA 1
ATOM 1730 C C . HIS A 1 204 ? -10.931 4.510 11.581 1.00 90.75 204 HIS A C 1
ATOM 1732 O O . HIS A 1 204 ? -9.998 4.876 12.299 1.00 90.75 204 HIS A O 1
ATOM 1738 N N . HIS A 1 205 ? -12.119 5.119 11.590 1.00 88.25 205 HIS A N 1
ATOM 1739 C CA . HIS A 1 205 ? -12.371 6.338 12.364 1.00 88.25 205 HIS A CA 1
ATOM 1740 C C . HIS A 1 205 ? -12.178 6.130 13.869 1.00 88.25 205 HIS A C 1
ATOM 1742 O O . HIS A 1 205 ? -11.557 6.958 14.537 1.00 88.25 205 HIS A O 1
ATOM 1748 N N . LEU A 1 206 ? -12.612 4.988 14.409 1.00 92.12 206 LEU A N 1
ATOM 1749 C CA . LEU A 1 206 ? -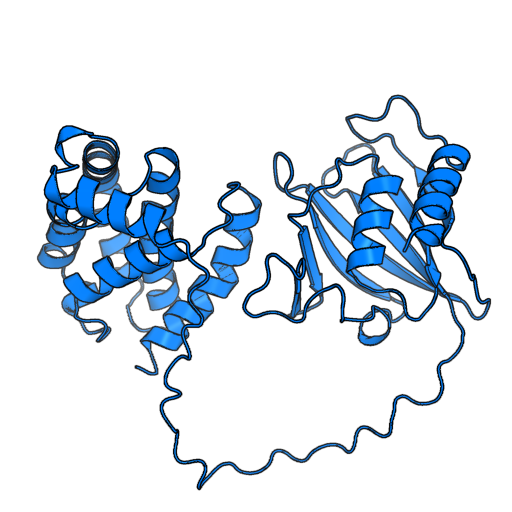12.373 4.663 15.816 1.00 92.12 206 LEU A CA 1
ATOM 1750 C C . LEU A 1 206 ? -10.875 4.554 16.130 1.00 92.12 206 LEU A C 1
ATOM 1752 O O . LEU A 1 206 ? -10.434 5.048 17.165 1.00 92.12 206 LEU A O 1
ATOM 1756 N N . ILE A 1 207 ? -10.067 3.968 15.239 1.00 91.75 207 ILE A N 1
ATOM 1757 C CA . ILE A 1 207 ? -8.607 3.941 15.412 1.00 91.75 207 ILE A CA 1
ATOM 1758 C C . ILE A 1 207 ? -8.031 5.361 15.388 1.00 91.75 207 ILE A C 1
ATOM 1760 O O . ILE A 1 207 ? -7.195 5.666 16.241 1.00 91.75 207 ILE A O 1
ATOM 1764 N N . GLN A 1 208 ? -8.486 6.229 14.476 1.00 88.56 208 GLN A N 1
ATOM 1765 C CA . GLN A 1 208 ? -8.035 7.625 14.426 1.00 88.56 208 GLN A CA 1
ATOM 1766 C C . GLN A 1 208 ? -8.269 8.323 15.774 1.00 88.56 208 GLN A C 1
ATOM 1768 O O . GLN A 1 208 ? -7.330 8.853 16.368 1.00 88.56 208 GLN A O 1
ATOM 1773 N N . ILE A 1 209 ? -9.482 8.210 16.323 1.00 89.50 209 ILE A N 1
ATOM 1774 C CA . ILE A 1 209 ? -9.862 8.811 17.611 1.00 89.50 209 ILE A CA 1
ATOM 1775 C C . ILE A 1 209 ? -9.021 8.238 18.765 1.00 89.50 209 ILE A C 1
ATOM 1777 O O . ILE A 1 209 ? -8.405 8.979 19.532 1.00 89.50 209 ILE A O 1
ATOM 1781 N N . MET A 1 210 ? -8.929 6.907 18.887 1.00 89.75 210 MET A N 1
ATOM 1782 C CA . MET A 1 210 ? -8.246 6.241 20.012 1.00 89.75 210 MET A CA 1
ATOM 1783 C C . MET A 1 210 ? -6.746 6.545 20.115 1.00 89.75 210 MET A C 1
ATOM 1785 O O . MET A 1 210 ? -6.147 6.402 21.195 1.00 89.75 210 MET A O 1
ATOM 1789 N N . PHE A 1 211 ? -6.129 6.886 18.986 1.00 87.38 211 PHE A N 1
ATOM 1790 C CA . PHE A 1 211 ? -4.711 7.205 18.880 1.00 87.38 211 PHE A CA 1
ATOM 1791 C C . PHE A 1 211 ? -4.454 8.699 18.631 1.00 87.38 211 PHE A C 1
ATOM 1793 O O . PHE A 1 211 ? -3.291 9.086 18.528 1.00 87.38 211 PHE A O 1
ATOM 1800 N N . SER A 1 212 ? -5.506 9.527 18.629 1.00 84.75 212 SER A N 1
ATOM 1801 C CA . SER A 1 212 ? -5.433 10.972 18.373 1.00 84.75 212 SER A CA 1
ATOM 1802 C C . SER A 1 212 ? -4.690 11.288 17.073 1.00 84.75 212 SER A C 1
ATOM 1804 O O . SER A 1 212 ? -3.817 12.148 17.038 1.00 84.75 212 SER A O 1
ATOM 1806 N N . LEU A 1 213 ? -5.006 10.526 16.030 1.00 80.62 213 LEU A N 1
ATOM 1807 C CA . LEU A 1 213 ? -4.466 10.699 14.690 1.00 80.62 213 LEU A CA 1
ATOM 1808 C C . LEU A 1 213 ? -5.350 11.682 13.911 1.00 80.62 213 LEU A C 1
ATOM 1810 O O . LEU A 1 213 ? -6.554 11.787 14.155 1.00 80.62 213 LEU A O 1
ATOM 1814 N N . GLU A 1 214 ? -4.751 12.395 12.965 1.00 69.62 214 GLU A N 1
ATOM 1815 C CA . GLU A 1 214 ? -5.480 13.281 12.058 1.00 69.62 214 GLU A CA 1
ATOM 1816 C C . GLU A 1 214 ? -6.385 12.461 11.137 1.00 69.62 214 GLU A C 1
ATOM 1818 O O . GLU A 1 214 ? -5.945 11.434 10.628 1.00 69.62 214 GLU A O 1
ATOM 1823 N N . ASN A 1 215 ? -7.629 12.914 10.925 1.00 69.69 215 ASN A N 1
ATOM 1824 C CA . ASN A 1 215 ? -8.679 12.235 10.151 1.00 69.69 215 ASN A CA 1
ATOM 1825 C C . ASN A 1 215 ? -8.284 12.026 8.675 1.00 69.69 215 ASN A C 1
ATOM 1827 O O . ASN A 1 215 ? -8.748 12.733 7.781 1.00 69.69 215 ASN A O 1
ATOM 1831 N N . ASN A 1 216 ? -7.384 11.075 8.443 1.00 69.62 216 ASN A N 1
ATOM 1832 C CA . ASN A 1 216 ? -6.700 10.880 7.181 1.00 69.62 216 ASN A CA 1
ATOM 1833 C C . ASN A 1 216 ? -7.461 9.883 6.304 1.00 69.62 216 ASN A C 1
ATOM 1835 O O . ASN A 1 216 ? -7.604 8.723 6.703 1.00 69.62 216 ASN A O 1
ATOM 1839 N N . PRO A 1 217 ? -7.870 10.270 5.086 1.00 68.06 217 PRO A N 1
ATOM 1840 C CA . PRO A 1 217 ? -8.537 9.352 4.172 1.00 68.06 217 PRO A CA 1
ATOM 1841 C C . PRO A 1 217 ? -7.623 8.219 3.676 1.00 68.06 217 PRO A C 1
ATOM 1843 O O . PRO A 1 217 ? -8.129 7.187 3.231 1.00 68.06 217 PRO A O 1
ATOM 1846 N N . HIS A 1 218 ? -6.299 8.353 3.775 1.00 72.12 218 HIS A N 1
ATOM 1847 C CA . HIS A 1 218 ? -5.350 7.372 3.256 1.00 72.12 218 HIS A CA 1
ATOM 1848 C C . HIS A 1 218 ? -5.074 6.244 4.256 1.00 72.12 218 HIS A C 1
ATOM 1850 O O . HIS A 1 218 ? -4.222 6.332 5.146 1.00 72.12 218 HIS A O 1
ATOM 1856 N N . TYR A 1 219 ? -5.806 5.142 4.087 1.00 75.69 219 TYR A N 1
ATOM 1857 C CA . TYR A 1 219 ? -5.632 3.939 4.890 1.00 75.69 219 TYR A CA 1
ATOM 1858 C C . TYR A 1 219 ? -5.952 2.656 4.125 1.00 75.69 219 TYR A C 1
ATOM 1860 O O . TYR A 1 219 ? -6.671 2.644 3.120 1.00 75.69 219 TYR A O 1
ATOM 1868 N N . PHE A 1 220 ? -5.456 1.539 4.654 1.00 78.62 220 PHE A N 1
ATOM 1869 C CA . PHE A 1 220 ? -5.913 0.212 4.258 1.00 78.62 220 PHE A CA 1
ATOM 1870 C C . PHE A 1 220 ? -5.778 -0.801 5.395 1.00 78.62 220 PHE A C 1
ATOM 1872 O O . PHE A 1 220 ? -4.963 -0.653 6.313 1.00 78.62 220 PHE A O 1
ATOM 1879 N N . PHE A 1 221 ? -6.571 -1.864 5.300 1.00 81.31 221 PHE A N 1
ATOM 1880 C CA . PHE A 1 221 ? -6.460 -3.060 6.119 1.00 81.31 221 PHE A CA 1
ATOM 1881 C C . PHE A 1 221 ? -5.912 -4.206 5.271 1.00 81.31 221 PHE A C 1
ATOM 1883 O O . PHE A 1 221 ? -6.428 -4.482 4.192 1.00 81.31 221 PHE A O 1
ATOM 1890 N N . GLU A 1 222 ? -4.885 -4.890 5.767 1.00 78.50 222 GLU A N 1
ATOM 1891 C CA . GLU A 1 222 ? -4.337 -6.109 5.166 1.00 78.50 222 GLU A CA 1
ATOM 1892 C C . GLU A 1 222 ? -4.785 -7.309 6.002 1.00 78.50 222 GLU A C 1
ATOM 1894 O O . GLU A 1 222 ? -4.351 -7.487 7.151 1.00 78.50 222 GLU A O 1
ATOM 1899 N N . ILE A 1 223 ? -5.656 -8.138 5.423 1.00 78.50 223 ILE A N 1
ATOM 1900 C CA . ILE A 1 223 ? -6.238 -9.310 6.077 1.00 78.50 223 ILE A CA 1
ATOM 1901 C C . ILE A 1 223 ? -5.948 -10.539 5.224 1.00 78.50 223 ILE A C 1
ATOM 1903 O O . ILE A 1 223 ? -6.579 -10.779 4.200 1.00 78.50 223 ILE A O 1
ATOM 1907 N N . ARG A 1 224 ? -4.994 -11.366 5.666 1.00 76.38 224 ARG A N 1
ATOM 1908 C CA . ARG A 1 224 ? -4.512 -12.534 4.906 1.00 76.38 224 ARG A CA 1
ATOM 1909 C C . ARG A 1 224 ? -3.994 -12.117 3.518 1.00 76.38 224 ARG A C 1
ATOM 1911 O O . ARG A 1 224 ? -2.898 -11.581 3.450 1.00 76.38 224 ARG A O 1
ATOM 1918 N N . ASN A 1 225 ? -4.764 -12.366 2.457 1.00 64.62 225 ASN A N 1
ATOM 1919 C CA . ASN A 1 225 ? -4.431 -12.019 1.070 1.00 64.62 225 ASN A CA 1
ATOM 1920 C C . ASN A 1 225 ? -5.373 -10.942 0.499 1.00 64.62 225 ASN A C 1
ATOM 1922 O O . ASN A 1 225 ? -5.355 -10.697 -0.704 1.00 64.62 225 ASN A O 1
ATOM 1926 N N . GLU A 1 226 ? -6.217 -10.344 1.339 1.00 66.38 226 GLU A N 1
ATOM 1927 C CA . GLU A 1 226 ? -7.188 -9.325 0.954 1.00 66.38 226 GLU A CA 1
ATOM 1928 C C . GLU A 1 226 ? -6.765 -7.960 1.498 1.00 66.38 226 GLU A C 1
ATOM 1930 O O . GLU A 1 226 ? -6.207 -7.850 2.596 1.00 66.38 226 GLU A O 1
ATOM 1935 N N . ILE A 1 227 ? -7.033 -6.921 0.707 1.00 69.69 227 ILE A N 1
ATOM 1936 C CA . ILE A 1 227 ? -6.766 -5.529 1.056 1.00 69.69 227 ILE A CA 1
ATOM 1937 C C . ILE A 1 227 ? -8.089 -4.772 0.997 1.00 69.69 227 ILE A C 1
ATOM 1939 O O . ILE A 1 227 ? -8.721 -4.714 -0.056 1.00 69.69 227 ILE A O 1
ATOM 1943 N N . ILE A 1 228 ? -8.480 -4.179 2.122 1.00 70.81 228 ILE A N 1
ATOM 1944 C CA . ILE A 1 228 ? -9.700 -3.374 2.249 1.00 70.81 228 ILE A CA 1
ATOM 1945 C C . ILE A 1 228 ? -9.281 -1.910 2.379 1.00 70.81 228 ILE A C 1
ATOM 1947 O O . ILE A 1 228 ? -8.487 -1.570 3.258 1.00 70.81 228 ILE A O 1
ATOM 1951 N N . LYS A 1 229 ? -9.782 -1.049 1.491 1.00 68.69 229 LYS A N 1
ATOM 1952 C CA . LYS A 1 229 ? -9.364 0.356 1.345 1.00 68.69 229 LYS A CA 1
ATOM 1953 C C . LYS A 1 229 ? -10.515 1.330 1.540 1.00 68.69 229 LYS A C 1
ATOM 1955 O O . LYS A 1 229 ? -11.679 0.947 1.415 1.00 68.69 229 LYS A O 1
ATOM 1960 N N . ASN A 1 230 ? -10.160 2.596 1.771 1.00 63.66 230 ASN A N 1
ATOM 1961 C CA . ASN A 1 230 ? -11.104 3.705 1.692 1.00 63.66 230 ASN A CA 1
ATOM 1962 C C . ASN A 1 230 ? -11.913 3.626 0.372 1.00 63.66 230 ASN A C 1
ATOM 1964 O O . ASN A 1 230 ? -11.294 3.553 -0.694 1.00 63.66 230 ASN A O 1
ATOM 1968 N N . PRO A 1 231 ? -13.261 3.636 0.437 1.00 54.94 231 PRO A N 1
ATOM 1969 C CA . PRO A 1 231 ? -14.151 3.605 -0.721 1.00 54.94 231 PRO A CA 1
ATOM 1970 C C . PRO A 1 231 ? -13.791 4.617 -1.804 1.00 54.94 231 PRO A C 1
ATOM 1972 O O . PRO A 1 231 ? -13.769 4.253 -2.978 1.00 54.94 231 PRO A O 1
ATOM 1975 N N . GLU A 1 232 ? -13.490 5.854 -1.406 1.00 49.84 232 GLU A N 1
ATOM 1976 C CA . GLU A 1 232 ? -13.258 6.979 -2.321 1.00 49.84 232 GLU A CA 1
ATOM 1977 C C . GLU A 1 232 ? -11.898 6.885 -3.024 1.00 49.84 232 GLU A C 1
ATOM 1979 O O . GLU A 1 232 ? -11.712 7.449 -4.094 1.00 49.84 232 GLU A O 1
ATOM 1984 N N . LEU A 1 233 ? -10.980 6.081 -2.478 1.00 46.31 233 LEU A N 1
ATOM 1985 C CA . LEU A 1 233 ? -9.643 5.830 -3.027 1.00 46.31 233 LEU A CA 1
ATOM 1986 C C . LEU A 1 233 ? -9.521 4.426 -3.654 1.00 46.31 233 LEU A C 1
ATOM 1988 O O . LEU A 1 233 ? -8.417 3.936 -3.919 1.00 46.31 233 LEU A O 1
ATOM 1992 N N . SER A 1 234 ? -10.642 3.718 -3.854 1.00 46.44 234 SER A N 1
ATOM 1993 C CA . SER A 1 234 ? -10.657 2.315 -4.288 1.00 46.44 234 SER A CA 1
ATOM 1994 C C . SER A 1 234 ? -11.431 2.102 -5.593 1.00 46.44 234 SER A C 1
ATOM 1996 O O . SER A 1 234 ? -12.603 1.753 -5.601 1.00 46.44 234 SER A O 1
ATOM 1998 N N . PHE A 1 235 ? -10.749 2.213 -6.736 1.00 39.97 235 PHE A N 1
ATOM 1999 C CA . PHE A 1 235 ? -11.360 1.896 -8.037 1.00 39.97 235 PHE A CA 1
ATOM 2000 C C . PHE A 1 235 ? -11.541 0.383 -8.296 1.00 39.97 235 PHE A C 1
ATOM 2002 O O . PHE A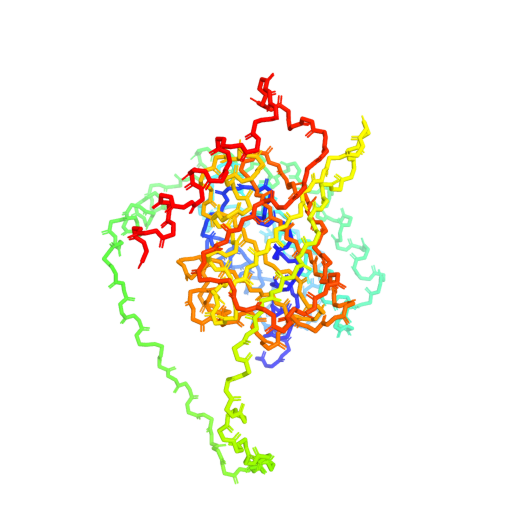 1 235 ? -12.251 0.014 -9.228 1.00 39.97 235 PHE A O 1
ATOM 2009 N N . ARG A 1 236 ? -10.908 -0.515 -7.512 1.00 38.41 236 ARG A N 1
ATOM 2010 C CA . ARG A 1 236 ? -10.906 -1.983 -7.758 1.00 38.41 236 ARG A CA 1
ATOM 2011 C C . ARG A 1 236 ? -10.936 -2.903 -6.522 1.00 38.41 236 ARG A C 1
ATOM 2013 O O . ARG A 1 236 ? -10.713 -4.100 -6.677 1.00 38.41 236 ARG A O 1
ATOM 2020 N N . PHE A 1 237 ? -11.213 -2.392 -5.323 1.00 43.91 237 PHE A N 1
ATOM 2021 C CA . PHE A 1 237 ? -11.270 -3.203 -4.093 1.00 43.91 237 PHE A CA 1
ATOM 2022 C C . PHE A 1 237 ? -12.630 -3.062 -3.413 1.00 43.91 237 PHE A C 1
ATOM 2024 O O . PHE A 1 237 ? -13.311 -2.059 -3.618 1.00 43.91 237 PHE A O 1
ATOM 2031 N N . ASP A 1 238 ? -13.036 -4.062 -2.625 1.00 46.53 238 ASP A N 1
ATOM 2032 C CA . ASP A 1 238 ? -14.286 -3.987 -1.872 1.00 46.53 238 ASP A CA 1
ATOM 2033 C C . ASP A 1 238 ? -14.242 -2.767 -0.936 1.00 46.53 238 ASP A C 1
ATOM 2035 O O . ASP A 1 238 ? -13.396 -2.664 -0.044 1.00 46.53 238 ASP A O 1
ATOM 2039 N N . ALA A 1 239 ? -15.130 -1.805 -1.188 1.00 55.41 239 ALA A N 1
ATOM 2040 C CA . ALA A 1 239 ? -15.169 -0.526 -0.489 1.00 55.41 239 ALA A CA 1
ATOM 2041 C C . ALA A 1 239 ? -15.352 -0.729 1.027 1.00 55.41 239 ALA A C 1
ATOM 2043 O O . ALA A 1 239 ? -16.358 -1.313 1.438 1.00 55.41 239 ALA A O 1
ATOM 2044 N N . ALA A 1 240 ? -14.453 -0.196 1.871 1.00 56.47 240 ALA A N 1
ATOM 2045 C CA . ALA A 1 240 ? -14.498 -0.379 3.336 1.00 56.47 240 ALA A CA 1
ATOM 2046 C C . ALA A 1 240 ? -15.841 0.009 3.987 1.00 56.47 240 ALA A C 1
ATOM 2048 O O . ALA A 1 240 ? -16.215 -0.565 5.006 1.00 56.47 240 ALA A O 1
ATOM 2049 N N . LYS A 1 241 ? -16.586 0.929 3.364 1.00 56.22 241 LYS A N 1
ATOM 2050 C CA . LYS A 1 241 ? -17.945 1.356 3.739 1.00 56.22 241 LYS A CA 1
ATOM 2051 C C . LYS A 1 241 ? -19.006 0.267 3.598 1.00 56.22 241 LYS A C 1
ATOM 2053 O O . LYS A 1 241 ? -20.017 0.287 4.286 1.00 56.22 241 LYS A O 1
ATOM 2058 N N . LYS A 1 242 ? -18.806 -0.678 2.677 1.00 60.53 242 LYS A N 1
ATOM 2059 C CA . LYS A 1 242 ? -19.756 -1.764 2.382 1.00 60.53 242 LYS A CA 1
ATOM 2060 C C . LYS A 1 242 ? -19.329 -3.099 2.983 1.00 60.53 242 LYS A C 1
ATOM 2062 O O . LYS A 1 242 ? -20.163 -3.991 3.118 1.00 60.53 242 LYS A O 1
ATOM 2067 N N . VAL A 1 243 ? -18.052 -3.245 3.331 1.00 71.56 243 VAL A N 1
ATOM 2068 C CA . VAL A 1 243 ? -17.526 -4.481 3.909 1.00 71.56 243 VAL A CA 1
ATOM 2069 C C . VAL A 1 243 ? -17.708 -4.458 5.418 1.00 71.56 243 VAL A C 1
ATOM 2071 O O . VAL A 1 243 ? -17.071 -3.679 6.129 1.00 71.56 243 VAL A O 1
ATOM 2074 N N . GLN A 1 244 ? -18.571 -5.344 5.905 1.00 79.44 244 GLN A N 1
ATOM 2075 C CA . GLN A 1 244 ? -18.716 -5.579 7.333 1.00 79.44 244 GLN A CA 1
ATOM 2076 C C . GLN A 1 244 ? -17.525 -6.373 7.877 1.00 79.44 244 GLN A C 1
ATOM 2078 O O . GLN A 1 244 ? -16.999 -7.287 7.234 1.00 79.44 244 GLN A O 1
ATOM 2083 N N . ILE A 1 245 ? -17.117 -6.042 9.096 1.00 81.75 245 ILE A N 1
ATOM 2084 C CA . ILE A 1 245 ? -15.988 -6.682 9.779 1.00 81.75 245 ILE A CA 1
ATOM 2085 C C . ILE A 1 245 ? -16.251 -8.152 10.141 1.00 81.75 245 ILE A C 1
ATOM 2087 O O . ILE A 1 245 ? -15.305 -8.917 10.342 1.00 81.75 245 ILE A O 1
ATOM 2091 N N . ASP A 1 246 ? -17.516 -8.569 10.216 1.00 82.12 246 ASP A N 1
ATOM 2092 C CA . ASP A 1 246 ? -17.940 -9.845 10.812 1.00 82.12 246 ASP A CA 1
ATOM 2093 C C . ASP A 1 246 ? -17.369 -11.065 10.082 1.00 82.12 246 ASP A C 1
ATOM 2095 O O . ASP A 1 246 ? -17.008 -12.070 10.700 1.00 82.12 246 ASP A O 1
ATOM 2099 N N . ALA A 1 247 ? -17.198 -10.958 8.760 1.00 76.75 247 ALA A N 1
ATOM 2100 C CA . ALA A 1 247 ? -16.588 -12.005 7.942 1.00 76.75 247 ALA A CA 1
ATOM 2101 C C . ALA A 1 247 ? -15.109 -12.265 8.303 1.00 76.75 247 ALA A C 1
ATOM 2103 O O . ALA A 1 247 ? -14.591 -13.360 8.065 1.00 76.75 247 ALA A O 1
ATOM 2104 N N . TYR A 1 248 ? -14.439 -11.283 8.912 1.00 77.56 248 TYR A N 1
ATOM 2105 C CA . TYR A 1 248 ? -13.001 -11.285 9.181 1.00 77.56 248 TYR A CA 1
ATOM 2106 C C . TYR A 1 248 ? -12.659 -11.447 10.667 1.00 77.56 248 TYR A C 1
ATOM 2108 O O . TYR A 1 248 ? -11.555 -11.883 11.009 1.00 77.56 248 TYR A O 1
ATOM 2116 N N . LEU A 1 249 ? -13.592 -11.126 11.567 1.00 79.00 249 LEU A N 1
ATOM 2117 C CA . LEU A 1 249 ? -13.357 -11.093 13.008 1.00 79.00 249 LEU A CA 1
ATOM 2118 C C . LEU A 1 249 ? -13.693 -12.419 13.696 1.00 79.00 249 LEU A C 1
ATOM 2120 O O . LEU A 1 249 ? -14.659 -12.558 14.440 1.00 79.00 249 LEU A O 1
ATOM 2124 N N . GLN A 1 250 ? -12.820 -13.408 13.515 1.00 78.69 250 GLN A N 1
ATOM 2125 C CA . GLN A 1 250 ? -12.826 -14.619 14.343 1.00 78.69 250 GLN A CA 1
ATOM 2126 C C . GLN A 1 250 ? -11.820 -14.490 15.487 1.00 78.69 250 GLN A C 1
ATOM 2128 O O . GLN A 1 250 ? -10.765 -13.877 15.319 1.00 78.69 250 GLN A O 1
ATOM 2133 N N . ARG A 1 251 ? -12.095 -15.106 16.642 1.00 79.31 251 ARG A N 1
ATOM 2134 C CA . ARG A 1 251 ? -11.158 -15.117 17.779 1.00 79.31 251 ARG A CA 1
ATOM 2135 C C . ARG A 1 251 ? -9.767 -15.595 17.338 1.00 79.31 251 ARG A C 1
ATOM 2137 O O . ARG A 1 251 ? -9.637 -16.661 16.746 1.00 79.31 251 ARG A O 1
ATOM 2144 N N . GLY A 1 252 ? -8.735 -14.820 17.668 1.00 76.50 252 GLY A N 1
ATOM 2145 C CA . GLY A 1 252 ? -7.349 -15.090 17.278 1.00 76.50 252 GLY A CA 1
ATOM 2146 C C . GLY A 1 252 ? -6.969 -14.589 15.882 1.00 76.50 252 GLY A C 1
ATOM 2147 O O . GLY A 1 252 ? -5.798 -14.678 15.519 1.00 76.50 252 GLY A O 1
ATOM 2148 N N . SER A 1 253 ? -7.911 -14.033 15.113 1.00 82.31 253 SER A N 1
ATOM 2149 C CA . SER A 1 253 ? -7.596 -13.387 13.838 1.00 82.31 253 SER A CA 1
ATOM 2150 C C . SER A 1 253 ? -6.697 -12.182 14.069 1.00 82.31 253 SER A C 1
ATOM 2152 O O . SER A 1 253 ? -6.825 -11.459 15.061 1.00 82.31 253 SER A O 1
ATOM 2154 N N . GLN A 1 254 ? -5.780 -11.980 13.133 1.00 85.62 254 GLN A N 1
ATOM 2155 C CA . GLN A 1 254 ? -4.851 -10.869 13.135 1.00 85.62 254 GLN A CA 1
ATOM 2156 C C . GLN A 1 254 ? -4.853 -10.230 11.755 1.00 85.62 254 GLN A C 1
ATOM 2158 O O . GLN A 1 254 ? -4.817 -10.930 10.743 1.00 85.62 254 GLN A O 1
ATOM 2163 N N . PHE A 1 255 ? -4.832 -8.907 11.734 1.00 87.31 255 PHE A N 1
ATOM 2164 C CA . PHE A 1 255 ? -4.695 -8.123 10.520 1.00 87.31 255 PHE A CA 1
ATOM 2165 C C . PHE A 1 255 ? -3.853 -6.881 10.783 1.00 87.31 255 PHE A C 1
ATOM 2167 O O . PHE A 1 255 ? -3.586 -6.519 11.938 1.00 87.31 255 PHE A O 1
ATOM 2174 N N . LYS A 1 256 ? -3.361 -6.274 9.706 1.00 86.25 256 LYS A N 1
ATOM 2175 C CA . LYS A 1 256 ? -2.618 -5.018 9.780 1.00 86.25 256 LYS A CA 1
ATOM 2176 C C . LYS A 1 256 ? -3.528 -3.880 9.358 1.00 86.25 256 LYS A C 1
ATOM 2178 O O . LYS A 1 256 ? -4.329 -4.040 8.444 1.00 86.25 256 LYS A O 1
ATOM 2183 N N . TYR A 1 257 ? -3.368 -2.750 10.021 1.00 87.88 257 TYR A N 1
ATOM 2184 C CA . TYR A 1 257 ? -3.953 -1.482 9.622 1.00 87.88 257 TYR A CA 1
ATOM 2185 C C . TYR A 1 257 ? -2.813 -0.500 9.389 1.00 87.88 257 TYR A C 1
ATOM 2187 O O . TYR A 1 257 ? -1.854 -0.478 10.166 1.00 87.88 257 TYR A O 1
ATOM 2195 N N . VAL A 1 258 ? -2.886 0.266 8.310 1.00 81.38 258 VAL A N 1
ATOM 2196 C CA . VAL A 1 258 ? -1.850 1.233 7.954 1.00 81.38 258 VAL A CA 1
ATOM 2197 C C . VAL A 1 258 ? -2.500 2.583 7.703 1.00 81.38 258 VAL A C 1
ATOM 2199 O O . VAL A 1 258 ? -3.476 2.660 6.959 1.00 81.38 258 VAL A O 1
ATOM 2202 N N . ASN A 1 259 ? -1.947 3.617 8.337 1.00 77.94 259 ASN A N 1
ATOM 2203 C CA . ASN A 1 259 ? -2.306 5.024 8.155 1.00 77.94 259 ASN A CA 1
ATOM 2204 C C . ASN A 1 259 ? -1.076 5.779 7.623 1.00 77.94 259 ASN A C 1
ATOM 2206 O O . ASN A 1 259 ? 0.025 5.547 8.126 1.00 77.94 259 ASN A O 1
ATOM 2210 N N . SER A 1 260 ? -1.236 6.644 6.622 1.00 64.88 260 SER A N 1
ATOM 2211 C CA . SER A 1 260 ? -0.117 7.250 5.881 1.00 64.88 260 SER A CA 1
ATOM 2212 C C . SER A 1 260 ? 0.092 8.757 6.030 1.00 64.88 260 SER A C 1
ATOM 2214 O O . SER A 1 260 ? 0.876 9.311 5.272 1.00 64.88 260 SER A O 1
ATOM 2216 N N . SER A 1 261 ? -0.535 9.439 6.989 1.00 47.22 261 SER A N 1
ATOM 2217 C CA . SER A 1 261 ? -0.635 10.914 6.968 1.00 47.22 261 SER A CA 1
ATOM 2218 C C . SER A 1 261 ? 0.694 11.683 6.922 1.00 47.22 261 SER A C 1
ATOM 2220 O O . SER A 1 261 ? 0.710 12.824 6.489 1.00 47.22 261 SER A O 1
ATOM 2222 N N . THR A 1 262 ? 1.810 11.095 7.365 1.00 41.31 262 THR A N 1
ATOM 2223 C CA . THR A 1 262 ? 3.151 11.726 7.352 1.00 41.31 262 THR A CA 1
ATOM 2224 C C . THR A 1 262 ? 4.292 10.698 7.244 1.00 41.31 262 THR A C 1
ATOM 2226 O O . THR A 1 262 ? 5.453 10.967 7.561 1.00 41.31 262 THR A O 1
ATOM 2229 N N . GLY A 1 263 ? 3.954 9.481 6.813 1.00 55.81 263 GLY A N 1
ATOM 2230 C CA . GLY A 1 263 ? 4.795 8.288 6.870 1.00 55.81 263 GLY A CA 1
ATOM 2231 C C . GLY A 1 263 ? 3.987 7.081 7.340 1.00 55.81 263 GLY A C 1
ATOM 2232 O O . GLY A 1 263 ? 3.101 7.206 8.181 1.00 55.81 263 GLY A O 1
ATOM 2233 N N . ASN A 1 264 ? 4.267 5.901 6.785 1.00 60.72 264 ASN A N 1
ATOM 2234 C CA . ASN A 1 264 ? 3.466 4.702 7.041 1.00 60.72 264 ASN A CA 1
ATOM 2235 C C . ASN A 1 264 ? 3.509 4.329 8.532 1.00 60.72 264 ASN A C 1
ATOM 2237 O O . ASN A 1 264 ? 4.485 3.744 9.013 1.00 60.72 264 ASN A O 1
ATOM 2241 N N . GLN A 1 265 ? 2.436 4.622 9.264 1.00 75.75 265 GLN A N 1
ATOM 2242 C CA . GLN A 1 265 ? 2.256 4.163 10.629 1.00 75.75 265 GLN A CA 1
ATOM 2243 C C . GLN A 1 265 ? 1.539 2.815 10.606 1.00 75.75 265 GLN A C 1
ATOM 2245 O O . GLN A 1 265 ? 0.402 2.683 10.149 1.00 75.75 265 GLN A O 1
ATOM 2250 N N . PHE A 1 266 ? 2.231 1.790 11.098 1.00 85.19 266 PHE A N 1
ATOM 2251 C CA . PHE A 1 266 ? 1.756 0.413 11.067 1.00 85.19 266 PHE A CA 1
ATOM 2252 C C . PHE A 1 266 ? 1.114 0.027 12.394 1.00 85.19 266 PHE A C 1
ATOM 2254 O O . PHE A 1 266 ? 1.732 0.116 13.457 1.00 85.19 266 PHE A O 1
ATOM 2261 N N . PHE A 1 267 ? -0.095 -0.510 12.319 1.00 90.56 267 PHE A N 1
ATOM 2262 C CA . PHE A 1 267 ? -0.838 -1.025 13.456 1.00 90.56 267 PHE A CA 1
ATOM 2263 C C . PHE A 1 267 ? -1.062 -2.524 13.291 1.00 90.56 267 PHE A C 1
ATOM 2265 O O . PHE A 1 267 ? -1.378 -3.033 12.212 1.00 90.56 267 PHE A O 1
ATOM 2272 N N . LYS A 1 268 ? -0.894 -3.259 14.386 1.00 91.44 268 LYS A N 1
ATOM 2273 C CA . LYS A 1 268 ? -1.274 -4.665 14.489 1.00 91.44 268 LYS A CA 1
ATOM 2274 C C . LYS A 1 268 ? -2.607 -4.753 15.219 1.00 91.44 268 LYS A C 1
ATOM 2276 O O . LYS A 1 268 ? -2.693 -4.305 16.359 1.00 91.44 268 LYS A O 1
ATOM 2281 N N . ILE A 1 269 ? -3.603 -5.377 14.597 1.00 93.44 269 ILE A N 1
ATOM 2282 C CA . ILE A 1 269 ? -4.912 -5.616 15.207 1.00 93.44 269 ILE A CA 1
ATOM 2283 C C . ILE A 1 269 ? -5.073 -7.111 15.468 1.00 93.44 269 ILE A C 1
ATOM 2285 O O . ILE A 1 269 ? -4.794 -7.938 14.598 1.00 93.44 269 ILE A O 1
ATOM 2289 N N . VAL A 1 270 ? -5.493 -7.463 16.682 1.00 90.75 270 VAL A N 1
ATOM 2290 C CA . VAL A 1 270 ? -5.733 -8.842 17.122 1.00 90.75 270 VAL A CA 1
ATOM 2291 C C . VAL A 1 270 ? -7.117 -8.946 17.748 1.00 90.75 270 VAL A C 1
ATOM 2293 O O . VAL A 1 270 ? -7.441 -8.208 18.678 1.00 90.75 270 VAL A O 1
ATOM 2296 N N . VAL A 1 271 ? -7.910 -9.913 17.290 1.00 90.38 271 VAL A N 1
ATOM 2297 C CA . VAL A 1 271 ? -9.207 -10.245 17.893 1.00 90.38 271 VAL A CA 1
ATOM 2298 C C . VAL A 1 271 ? -8.972 -11.097 19.136 1.00 90.38 271 VAL A C 1
ATOM 2300 O O . VAL A 1 271 ? -8.735 -12.304 19.048 1.00 90.38 271 VAL A O 1
ATOM 2303 N N . GLU A 1 272 ? -9.018 -10.482 20.315 1.00 85.38 272 GLU A N 1
ATOM 2304 C CA . GLU A 1 272 ? -8.787 -11.192 21.575 1.00 85.38 272 GLU A CA 1
ATOM 2305 C C . GLU A 1 272 ? -9.994 -12.060 21.956 1.00 85.38 272 GLU A C 1
ATOM 2307 O O . GLU A 1 272 ? -9.829 -13.201 22.409 1.00 85.38 272 GLU A O 1
ATOM 2312 N N . LYS A 1 273 ? -11.210 -11.518 21.794 1.00 85.81 273 LYS A N 1
ATOM 2313 C CA . LYS A 1 273 ? -12.464 -12.176 22.186 1.00 85.81 273 LYS A CA 1
ATOM 2314 C C . LYS A 1 273 ? -13.611 -11.811 21.245 1.00 85.81 273 LYS A C 1
ATOM 2316 O O . LYS A 1 273 ? -13.685 -10.684 20.771 1.00 85.81 273 LYS A O 1
ATOM 2321 N N . VAL A 1 274 ? -14.516 -12.767 21.065 1.00 86.50 274 VAL A N 1
ATOM 2322 C CA . VAL A 1 274 ? -15.895 -12.530 20.626 1.00 86.50 274 VAL A CA 1
ATOM 2323 C C . VAL A 1 274 ? -16.737 -12.625 21.897 1.00 86.50 274 VAL A C 1
ATOM 2325 O O . VAL A 1 274 ? -16.604 -13.606 22.632 1.00 86.50 274 VAL A O 1
ATOM 2328 N N . LEU A 1 275 ? -17.469 -11.567 22.226 1.00 82.62 275 LEU A N 1
ATOM 2329 C CA . LEU A 1 275 ? -18.252 -11.428 23.450 1.00 82.62 275 LEU A CA 1
ATOM 2330 C C . LEU A 1 275 ? -19.708 -11.775 23.157 1.00 82.62 275 LEU A C 1
ATOM 2332 O O . LEU A 1 275 ? -20.279 -11.244 22.211 1.00 82.62 275 LEU A O 1
ATOM 2336 N N . ASP A 1 276 ? -20.314 -12.592 24.017 1.00 77.88 276 ASP A N 1
ATOM 2337 C CA . ASP A 1 276 ? -21.754 -12.885 23.957 1.00 77.88 276 ASP A CA 1
ATOM 2338 C C . ASP A 1 276 ? -22.610 -11.689 24.423 1.00 77.88 276 ASP A C 1
ATOM 2340 O O . ASP A 1 276 ? -23.819 -11.662 24.226 1.00 77.88 276 ASP A O 1
ATOM 2344 N N . GLN A 1 277 ? -21.988 -10.696 25.071 1.00 78.56 277 GLN A N 1
ATOM 2345 C CA . GLN A 1 277 ? -22.632 -9.440 25.439 1.00 78.56 277 GLN A CA 1
ATOM 2346 C C . GLN A 1 277 ? -22.623 -8.477 24.250 1.00 78.56 277 GLN A C 1
ATOM 2348 O O . GLN A 1 277 ? -21.561 -8.166 23.710 1.00 78.56 277 GLN A O 1
ATOM 2353 N N . VAL A 1 278 ? -23.802 -7.953 23.924 1.00 78.56 278 VAL A N 1
ATOM 2354 C CA . VAL A 1 278 ? -24.008 -6.953 22.874 1.00 78.56 278 VAL A CA 1
ATOM 2355 C C . VAL A 1 278 ? -23.722 -5.561 23.424 1.00 78.56 278 VAL A C 1
ATOM 2357 O O . VAL A 1 278 ? -24.390 -5.094 24.349 1.00 78.56 278 VAL A O 1
ATOM 2360 N N . PHE A 1 279 ? -22.733 -4.888 22.852 1.00 81.00 279 PHE A N 1
ATOM 2361 C CA . PHE A 1 279 ? -22.465 -3.477 23.088 1.00 81.00 279 PHE A CA 1
ATOM 2362 C C . PHE A 1 279 ? -23.012 -2.677 21.913 1.00 81.00 279 PHE A C 1
ATOM 2364 O O . PHE A 1 279 ? -22.540 -2.827 20.796 1.00 81.00 279 PHE A O 1
ATOM 2371 N N . ALA A 1 280 ? -23.994 -1.810 22.165 1.00 81.31 280 ALA A N 1
ATOM 2372 C CA . ALA A 1 280 ? -24.593 -0.975 21.120 1.00 81.31 280 ALA A CA 1
ATOM 2373 C C . ALA A 1 280 ? -23.680 0.175 20.650 1.00 81.31 280 ALA A C 1
ATOM 2375 O O . ALA A 1 280 ? -23.929 0.775 19.609 1.00 81.31 280 ALA A O 1
ATOM 2376 N N . ILE A 1 281 ? -22.656 0.514 21.439 1.00 84.62 281 ILE A N 1
ATOM 2377 C CA . ILE A 1 281 ? -21.747 1.639 21.202 1.00 84.62 281 ILE A CA 1
ATOM 2378 C C . ILE A 1 281 ? -20.314 1.164 21.499 1.00 84.62 281 ILE A C 1
ATOM 2380 O O . ILE A 1 281 ? -20.126 0.435 22.484 1.00 84.62 281 ILE A O 1
ATOM 2384 N N . PRO A 1 282 ? -19.309 1.533 20.682 1.00 89.06 282 PRO A N 1
ATOM 2385 C CA . PRO A 1 282 ? -17.923 1.150 20.905 1.00 89.06 282 PRO A CA 1
ATOM 2386 C C . PRO A 1 282 ? -17.325 1.805 22.150 1.00 89.06 282 PRO A C 1
ATOM 2388 O O . PRO A 1 282 ? -17.650 2.942 22.477 1.00 89.06 282 PRO A O 1
ATOM 2391 N N . CYS A 1 283 ? -16.400 1.112 22.817 1.00 89.81 283 CYS A N 1
ATOM 2392 C CA . CYS A 1 283 ? -15.692 1.662 23.976 1.00 89.81 283 CYS A CA 1
ATOM 2393 C C . CYS A 1 283 ? -14.228 1.213 24.068 1.00 89.81 283 CYS A C 1
ATOM 2395 O O . CYS A 1 283 ? -13.846 0.107 23.663 1.00 89.81 283 CYS A O 1
ATOM 2397 N N . CYS A 1 284 ? -13.388 2.071 24.642 1.00 90.19 284 CYS A N 1
ATOM 2398 C CA . CYS A 1 284 ? -11.971 1.830 24.862 1.00 90.19 284 CYS A CA 1
ATOM 2399 C C . CYS A 1 284 ? -11.781 1.188 26.239 1.00 90.19 284 CYS A C 1
ATOM 2401 O O . CYS A 1 284 ? -11.495 1.840 27.242 1.00 90.19 284 CYS A O 1
ATOM 2403 N N . ALA A 1 285 ? -11.908 -0.137 26.295 1.00 85.75 285 ALA A N 1
ATOM 2404 C CA . ALA A 1 285 ? -11.870 -0.881 27.549 1.00 85.75 285 ALA A CA 1
ATOM 2405 C C . ALA A 1 285 ? -10.553 -0.711 28.329 1.00 85.75 285 ALA A C 1
ATOM 2407 O O . ALA A 1 285 ? -10.563 -0.750 29.559 1.00 85.75 285 ALA A O 1
ATOM 2408 N N . LYS A 1 286 ? -9.404 -0.603 27.638 1.00 84.12 286 LYS A N 1
ATOM 2409 C CA . LYS A 1 286 ? -8.075 -0.383 28.250 1.00 84.12 286 LYS A CA 1
ATOM 2410 C C . LYS A 1 286 ? -7.118 0.293 27.268 1.00 84.12 286 LYS A C 1
ATOM 2412 O O . LYS A 1 286 ? -7.171 0.022 26.074 1.00 84.12 286 LYS A O 1
ATOM 2417 N N . ALA A 1 287 ? -6.143 1.033 27.786 1.00 89.25 287 ALA A N 1
ATOM 2418 C CA . ALA A 1 287 ? -5.076 1.638 26.991 1.00 89.25 287 ALA A CA 1
ATOM 2419 C C . ALA A 1 287 ? -3.725 1.620 27.719 1.00 89.25 287 ALA A C 1
ATOM 2421 O O . ALA A 1 287 ? -3.667 1.511 28.945 1.00 89.25 287 ALA A O 1
ATOM 2422 N N . LYS A 1 288 ? -2.633 1.742 26.957 1.00 87.31 288 LYS A N 1
ATOM 2423 C CA . LYS A 1 288 ? -1.277 1.967 27.474 1.00 87.31 288 LYS A CA 1
ATOM 2424 C C . LYS A 1 288 ? -0.448 2.780 26.482 1.00 87.31 288 LYS A C 1
ATOM 2426 O O . LYS A 1 288 ? -0.499 2.514 25.285 1.00 87.31 288 LYS A O 1
ATOM 2431 N N . GLY A 1 289 ? 0.375 3.690 27.000 1.00 85.12 289 GLY A N 1
ATOM 2432 C CA . GLY A 1 289 ? 1.326 4.480 26.216 1.00 85.12 289 GLY A CA 1
ATOM 2433 C C . GLY A 1 289 ? 0.685 5.695 25.544 1.00 85.12 289 GLY A C 1
ATOM 2434 O O . GLY A 1 289 ? -0.469 5.637 25.109 1.00 85.12 289 GLY A O 1
ATOM 2435 N N . LEU A 1 290 ? 1.448 6.783 25.481 1.00 81.81 290 LEU A N 1
ATOM 2436 C CA . LEU A 1 290 ? 1.087 8.014 24.779 1.00 81.81 290 LEU A CA 1
ATOM 2437 C C . LEU A 1 290 ? 1.462 7.885 23.300 1.00 81.81 290 LEU A C 1
ATOM 2439 O O . LEU A 1 290 ? 2.472 7.257 22.976 1.00 81.81 290 LEU A O 1
ATOM 2443 N N . THR A 1 291 ? 0.635 8.437 22.418 1.00 78.12 291 THR A N 1
ATOM 2444 C CA . THR A 1 291 ? 1.023 8.684 21.024 1.00 78.12 291 THR A CA 1
ATOM 2445 C C . THR A 1 291 ? 1.921 9.917 20.949 1.00 78.12 291 THR A C 1
ATOM 2447 O O . THR A 1 291 ? 2.012 10.662 21.922 1.00 78.12 291 THR A O 1
ATOM 2450 N N . ALA A 1 292 ? 2.641 10.091 19.838 1.00 68.06 292 ALA A N 1
ATOM 2451 C CA . ALA A 1 292 ? 3.646 11.150 19.703 1.00 68.06 292 ALA A CA 1
ATOM 2452 C C . ALA A 1 292 ? 3.055 12.554 19.924 1.00 68.06 292 ALA A C 1
ATOM 2454 O O . ALA A 1 292 ? 3.685 13.380 20.580 1.00 68.06 292 ALA A O 1
ATOM 2455 N N . ASP A 1 293 ? 1.822 12.761 19.464 1.00 65.75 293 ASP A N 1
ATOM 2456 C CA . ASP A 1 293 ? 1.148 14.062 19.482 1.00 65.75 293 ASP A CA 1
ATOM 2457 C C . ASP A 1 293 ? 0.184 14.229 20.672 1.00 65.75 293 ASP A C 1
ATOM 2459 O O . ASP A 1 293 ? -0.399 15.294 20.871 1.00 65.75 293 ASP A O 1
ATOM 2463 N N . ALA A 1 294 ? 0.018 13.192 21.504 1.00 69.12 294 ALA A N 1
ATOM 2464 C CA . ALA A 1 294 ? -0.884 13.234 22.650 1.00 69.12 294 ALA A CA 1
ATOM 2465 C C . ALA A 1 294 ? -0.188 13.760 23.912 1.00 69.12 294 ALA A C 1
ATOM 2467 O O . ALA A 1 294 ? 0.795 13.194 24.395 1.00 69.12 294 ALA A O 1
ATOM 2468 N N . SER A 1 295 ? -0.768 14.806 24.505 1.00 68.94 295 SER A N 1
ATOM 2469 C CA . SER A 1 295 ? -0.329 15.372 25.786 1.00 68.94 295 SER A CA 1
ATOM 2470 C C . SER A 1 295 ? -0.675 14.483 26.987 1.00 68.94 295 SER A C 1
ATOM 2472 O O . SER A 1 295 ? 0.030 14.500 27.996 1.00 68.94 295 SER A O 1
ATOM 2474 N N . ASP A 1 296 ? -1.741 13.687 26.883 1.00 78.38 296 ASP A N 1
ATOM 2475 C CA . ASP A 1 296 ? -2.227 12.783 27.920 1.00 78.38 296 ASP A CA 1
ATOM 2476 C C . ASP A 1 296 ? -2.941 11.541 27.344 1.00 78.38 296 ASP A C 1
ATOM 2478 O O . ASP A 1 296 ? -3.182 11.416 26.143 1.00 78.38 296 ASP A O 1
ATOM 2482 N N . LEU A 1 297 ? -3.260 10.584 28.224 1.00 82.44 297 LEU A N 1
ATOM 2483 C CA . LEU A 1 297 ? -4.065 9.403 27.907 1.00 82.44 297 LEU A CA 1
ATOM 2484 C C . LEU A 1 297 ? -5.339 9.415 28.757 1.00 82.44 297 LEU A C 1
ATOM 2486 O O . LEU A 1 297 ? -5.403 8.759 29.798 1.00 82.44 297 LEU A O 1
ATOM 2490 N N . ASP A 1 298 ? -6.348 10.162 28.309 1.00 86.25 298 ASP A N 1
ATOM 2491 C CA . ASP A 1 298 ? -7.663 10.215 28.952 1.00 86.25 298 ASP A CA 1
ATOM 2492 C C . ASP A 1 298 ? -8.668 9.290 28.248 1.00 86.25 298 ASP A C 1
ATOM 2494 O O . ASP A 1 298 ? -9.213 9.601 27.188 1.00 86.25 298 ASP A O 1
ATOM 2498 N N . LEU A 1 299 ? -8.948 8.144 28.874 1.00 85.94 299 LEU A N 1
ATOM 2499 C CA . LEU A 1 299 ? -9.936 7.180 28.382 1.00 85.94 299 LEU A CA 1
ATOM 2500 C C . LEU A 1 299 ? -11.351 7.762 28.302 1.00 85.94 299 LEU A C 1
ATOM 2502 O O . LEU A 1 299 ? -12.092 7.401 27.395 1.00 85.94 299 LEU A O 1
ATOM 2506 N N . LYS A 1 300 ? -11.730 8.673 29.210 1.00 85.88 300 LYS A N 1
ATOM 2507 C CA . LYS A 1 300 ? -13.071 9.277 29.189 1.00 85.88 300 LYS A CA 1
ATOM 2508 C C . LYS A 1 300 ? -13.226 10.228 28.013 1.00 85.88 300 LYS A C 1
ATOM 2510 O O . LYS A 1 300 ? -14.313 10.305 27.445 1.00 85.88 300 LYS A O 1
ATOM 2515 N N . ARG A 1 301 ? -12.158 10.954 27.662 1.00 88.12 301 ARG A N 1
ATOM 2516 C CA . ARG A 1 301 ? -12.124 11.780 26.450 1.00 88.12 301 ARG A CA 1
ATOM 2517 C C . ARG A 1 301 ? -12.264 10.904 25.208 1.00 88.12 301 ARG A C 1
ATOM 2519 O O . ARG A 1 301 ? -13.161 11.162 24.416 1.00 88.12 301 ARG A O 1
ATOM 2526 N N . ILE A 1 302 ? -11.452 9.850 25.102 1.00 87.38 302 ILE A N 1
ATOM 2527 C CA . ILE A 1 302 ? -11.491 8.912 23.969 1.00 87.38 302 ILE A CA 1
ATOM 2528 C C . ILE A 1 302 ? -12.889 8.294 23.814 1.00 87.38 302 ILE A C 1
ATOM 2530 O O . ILE A 1 302 ? -13.445 8.313 22.722 1.00 87.38 302 ILE A O 1
ATOM 2534 N N . ASP A 1 303 ? -13.488 7.793 24.898 1.00 88.50 303 ASP A N 1
ATOM 2535 C CA . ASP A 1 303 ? -14.838 7.216 24.853 1.00 88.50 303 ASP A CA 1
ATOM 2536 C C . ASP A 1 303 ? -15.892 8.249 24.438 1.00 88.50 303 ASP A C 1
ATOM 2538 O O . ASP A 1 303 ? -16.773 7.939 23.640 1.00 88.50 303 ASP A O 1
ATOM 2542 N N . ARG A 1 304 ? -15.801 9.489 24.935 1.00 89.06 304 ARG A N 1
ATOM 2543 C CA . ARG A 1 304 ? -16.727 10.561 24.547 1.00 89.06 304 ARG A CA 1
ATOM 2544 C C . ARG A 1 304 ? -16.639 10.867 23.051 1.00 89.06 304 ARG A C 1
ATOM 2546 O O . ARG A 1 304 ? -17.679 10.899 22.405 1.00 89.06 304 ARG A O 1
ATOM 2553 N N . GLU A 1 305 ? -15.435 11.043 22.513 1.00 89.44 305 GLU A N 1
ATOM 2554 C CA . GLU A 1 305 ? -15.215 11.335 21.088 1.00 89.44 305 GLU A CA 1
ATOM 2555 C C . GLU A 1 305 ? -15.688 10.178 20.195 1.00 89.44 305 GLU A C 1
ATOM 2557 O O . GLU A 1 305 ? -16.378 10.402 19.202 1.00 89.44 305 GLU A O 1
ATOM 2562 N N . MET A 1 306 ? -15.413 8.926 20.585 1.00 90.69 306 MET A N 1
ATOM 2563 C CA . MET A 1 306 ? -15.931 7.757 19.867 1.00 90.69 306 MET A CA 1
ATOM 2564 C C . MET A 1 306 ? -17.459 7.702 19.893 1.00 90.69 306 MET A C 1
ATOM 2566 O O . MET A 1 306 ? -18.072 7.396 18.877 1.00 90.69 306 MET A O 1
ATOM 2570 N N . HIS A 1 307 ? -18.092 8.003 21.030 1.00 89.69 307 HIS A N 1
ATOM 2571 C CA . HIS A 1 307 ? -19.551 8.031 21.139 1.00 89.69 307 HIS A CA 1
ATOM 2572 C C . HIS A 1 307 ? -20.188 9.179 20.344 1.00 89.69 307 HIS A C 1
ATOM 2574 O O . HIS A 1 307 ? -21.319 9.034 19.886 1.00 89.69 307 HIS A O 1
ATOM 2580 N N . GLU A 1 308 ? -19.512 10.324 20.225 1.00 88.56 308 GLU A N 1
ATOM 2581 C CA . GLU A 1 308 ? -19.958 11.450 19.399 1.00 88.56 308 GLU A CA 1
ATOM 2582 C C . GLU A 1 308 ? -19.935 11.068 17.918 1.00 88.56 308 GLU A C 1
ATOM 2584 O O . GLU A 1 308 ? -20.970 11.183 17.263 1.00 88.56 308 GLU A O 1
ATOM 2589 N N . TYR A 1 309 ? -18.819 10.504 17.440 1.00 88.31 309 TYR A N 1
ATOM 2590 C CA . TYR A 1 309 ? -18.713 9.946 16.089 1.00 88.31 309 TYR A CA 1
ATOM 2591 C C . TYR A 1 309 ? -19.793 8.884 15.827 1.00 88.31 309 TYR A C 1
ATOM 2593 O O . TYR A 1 309 ? -20.530 8.963 14.848 1.00 88.31 309 TYR A O 1
ATOM 2601 N N . TRP A 1 310 ? -19.961 7.937 16.754 1.00 87.12 310 TRP A N 1
ATOM 2602 C CA . TRP A 1 310 ? -20.907 6.826 16.607 1.00 87.12 310 TRP A CA 1
ATOM 2603 C C . TRP A 1 310 ? -22.380 7.249 16.556 1.00 87.12 310 TRP A C 1
ATOM 2605 O O . TRP A 1 310 ? -23.230 6.483 16.119 1.00 87.12 310 TRP A O 1
ATOM 2615 N N . LYS A 1 311 ? -22.714 8.441 17.060 1.00 84.00 311 LYS A N 1
ATOM 2616 C CA . LYS A 1 311 ? -24.077 8.991 16.990 1.00 84.00 311 LYS A CA 1
ATOM 2617 C C . LYS A 1 311 ? -24.327 9.815 15.731 1.00 84.00 311 LYS A C 1
ATOM 2619 O O . LYS A 1 311 ? -25.488 10.110 15.453 1.00 84.00 311 LYS A O 1
ATOM 2624 N N . SER A 1 312 ? -23.268 10.268 15.062 1.00 76.44 312 SER A N 1
ATOM 2625 C CA . SER A 1 312 ? -23.358 11.105 13.862 1.00 76.44 312 SER A CA 1
ATOM 2626 C C . SER A 1 312 ? -23.374 10.317 12.552 1.00 76.44 312 SER A C 1
ATOM 2628 O O . SER A 1 312 ? -23.747 10.894 11.533 1.00 76.44 312 SER A O 1
ATOM 2630 N N . ASP A 1 313 ? -22.959 9.051 12.594 1.00 59.12 313 ASP A N 1
ATOM 2631 C CA . ASP A 1 313 ? -22.923 8.096 11.475 1.00 59.12 313 ASP A CA 1
ATOM 2632 C C . ASP A 1 313 ? -24.266 7.351 11.322 1.00 59.12 313 ASP A C 1
ATOM 2634 O O . ASP A 1 313 ? -24.727 7.155 10.174 1.00 59.12 313 ASP A O 1
#

Foldseek 3Di:
DVLLVQLVVVLVLVCLVVCLAQVPLDCVLLVVLVCQLCCQQPNSPLDCSLLPLVSNLCCQQPVVVLPGQDELSCLVVSLVSSLSSLVSCCVSVSDDPVSNVNVVVSSVVCVVSNSVLNHDCVSCPPVNVVVVVVVVVPPPPDPPPPPPPDDPCVPPPPDDPPPPPPPDPDLFWWFWKKKWWPPDVVTWIFIKIGTFQDFQVLVLVLVCLQQVHDPAQFKWKAFPPAIEHDQVSCPDHDHRRPDTCNVQQDAQGKIWMWHRPNHTTIMIMHGPDIGSDHDPFMAGPDTDDHHPPDPDNDRVSSRVVRRVVVVVD

Radius of gyration: 24.02 Å; chains: 1; bounding box: 53×49×58 Å

Organism: NCBI:txid2480627